Protein AF-A0A8J4XI29-F1 (afdb_monomer_lite)

Radius of gyration: 20.65 Å; chains: 1; bounding box: 43×39×50 Å

Sequence (191 aa):
MYVKTAQTTDNKTGNMFNPVLGSTITGKCRAMLYETIVNNEMEKDIIFMYADSIATTKKLELDSKKLGAFSQDFKGSIFALQSGFYSKSGYFERSRGIGQLGDETILHKDTKIDSKGRLVYEFEKKRVGTLKLNIKQNTIENIGAFSTVKKNLKLNGDRGRQWWGKLTDIRLKERNTSTPFCFPLDDPRKI

pLDDT: mean 80.15, std 11.25, range [46.03, 93.81]

Secondary structure (DSSP, 8-state):
-GGGGG-EETTEE-TT--HHHHHHHHHHHHHHHHHHHHHTT-TTTEEEEETTEEEESS-------STT-------S-EEEETTTEEEETTEEEEETTT---SSPPEEEEEEEE-TTS-EEEEEEEEEE--HHHHHHHT-GGGTT-EEEEEEEEETT---SEEESS--S-GGG-PPPPEEETTS----TT--

Structure (mmCIF, N/CA/C/O backbone):
data_AF-A0A8J4XI29-F1
#
_entry.id   AF-A0A8J4XI29-F1
#
loop_
_atom_site.group_PDB
_atom_site.id
_atom_site.type_symbol
_atom_site.label_atom_id
_atom_site.label_alt_id
_atom_site.label_comp_id
_atom_site.label_asym_id
_atom_site.label_entity_id
_atom_site.label_seq_id
_atom_site.pdbx_PDB_ins_code
_atom_site.Cartn_x
_atom_site.Cartn_y
_atom_site.Cartn_z
_atom_site.occupancy
_atom_site.B_iso_or_equiv
_atom_site.auth_seq_id
_atom_site.auth_comp_id
_atom_site.auth_asym_id
_atom_site.auth_atom_id
_atom_site.pdbx_PDB_model_num
ATOM 1 N N . MET A 1 1 ? 13.510 5.808 12.571 1.00 76.81 1 MET A N 1
ATOM 2 C CA . MET A 1 1 ? 14.092 5.127 13.749 1.00 76.81 1 MET A CA 1
ATOM 3 C C . MET A 1 1 ? 13.625 3.675 13.858 1.00 76.81 1 MET A C 1
ATOM 5 O O . MET A 1 1 ? 14.478 2.806 13.771 1.00 76.81 1 MET A O 1
ATOM 9 N N . TYR A 1 2 ? 12.315 3.383 13.929 1.00 84.69 2 TYR A N 1
ATOM 10 C CA . TYR A 1 2 ? 11.817 2.005 14.129 1.00 84.69 2 TYR A CA 1
ATOM 11 C C . TYR A 1 2 ? 12.306 0.975 13.089 1.00 84.69 2 TYR A C 1
ATOM 13 O O . TYR A 1 2 ? 12.645 -0.134 13.460 1.00 84.69 2 TYR A O 1
ATOM 21 N N . VAL A 1 3 ? 12.430 1.330 11.802 1.00 83.62 3 VAL A N 1
ATOM 22 C CA . VAL A 1 3 ? 12.903 0.394 10.753 1.00 83.62 3 VAL A CA 1
ATOM 23 C C . VAL A 1 3 ? 14.272 -0.213 11.086 1.00 83.62 3 VAL A C 1
ATOM 25 O O . VAL A 1 3 ? 14.550 -1.353 10.726 1.00 83.62 3 VAL A O 1
ATOM 28 N N . LYS A 1 4 ? 15.122 0.520 11.817 1.00 87.62 4 LYS A N 1
ATOM 29 C CA . LYS A 1 4 ? 16.443 0.036 12.227 1.00 87.62 4 LYS A CA 1
ATOM 30 C C . LYS A 1 4 ? 16.375 -1.148 13.193 1.00 87.62 4 LYS A C 1
ATOM 32 O O . LYS A 1 4 ? 17.322 -1.926 13.216 1.00 87.62 4 LYS A O 1
ATOM 37 N N . THR A 1 5 ? 15.268 -1.321 13.920 1.00 89.81 5 THR A N 1
ATOM 38 C CA . THR A 1 5 ? 15.087 -2.449 14.844 1.00 89.81 5 THR A CA 1
ATOM 39 C C . THR A 1 5 ? 14.767 -3.762 14.136 1.00 89.81 5 THR A C 1
ATOM 41 O O . THR A 1 5 ? 14.944 -4.821 14.723 1.00 89.81 5 THR A O 1
ATOM 44 N N . ALA A 1 6 ? 14.376 -3.719 12.862 1.00 88.00 6 ALA A N 1
ATOM 45 C CA . ALA A 1 6 ? 14.120 -4.902 12.040 1.00 88.00 6 ALA A CA 1
ATOM 46 C C . ALA A 1 6 ? 15.009 -4.958 10.783 1.00 88.00 6 ALA A C 1
ATOM 48 O O . ALA A 1 6 ? 14.744 -5.739 9.873 1.00 88.00 6 ALA A O 1
ATOM 49 N N . GLN A 1 7 ? 16.046 -4.114 10.694 1.00 88.75 7 GLN A N 1
ATOM 50 C CA . GLN A 1 7 ? 16.876 -4.033 9.495 1.00 88.75 7 GLN A CA 1
ATOM 51 C C . GLN A 1 7 ? 17.770 -5.271 9.355 1.00 88.75 7 GLN A C 1
ATOM 53 O O . GLN A 1 7 ? 18.646 -5.518 10.187 1.00 88.75 7 GLN A O 1
ATOM 58 N N . THR A 1 8 ? 17.608 -5.961 8.228 1.00 86.25 8 THR A N 1
ATOM 59 C CA . THR A 1 8 ? 18.522 -6.990 7.729 1.00 86.25 8 THR A CA 1
ATOM 60 C C . THR A 1 8 ? 19.047 -6.585 6.352 1.00 86.25 8 THR A C 1
ATOM 62 O O . THR A 1 8 ? 18.257 -6.205 5.486 1.00 86.25 8 THR A O 1
ATOM 65 N N . THR A 1 9 ? 20.354 -6.684 6.126 1.00 82.69 9 THR A N 1
ATOM 66 C CA . THR A 1 9 ? 20.990 -6.481 4.812 1.00 82.69 9 THR A CA 1
ATOM 67 C C . THR A 1 9 ? 21.928 -7.658 4.565 1.00 82.69 9 THR A C 1
ATOM 69 O O . THR A 1 9 ? 22.746 -7.951 5.428 1.00 82.69 9 THR A O 1
ATOM 72 N N . ASP A 1 10 ? 21.794 -8.355 3.433 1.00 82.19 10 ASP A N 1
ATOM 73 C CA . ASP A 1 10 ? 22.638 -9.507 3.060 1.00 82.19 10 ASP A CA 1
ATOM 74 C C . ASP A 1 10 ? 22.790 -10.556 4.178 1.00 82.19 10 ASP A C 1
ATOM 76 O O . ASP A 1 10 ? 23.893 -10.974 4.526 1.00 82.19 10 ASP A O 1
ATOM 80 N N . ASN A 1 11 ? 21.665 -10.946 4.792 1.00 80.56 11 ASN A N 1
ATOM 81 C CA . ASN A 1 11 ? 21.596 -11.863 5.942 1.00 80.56 11 ASN A CA 1
ATOM 82 C C . ASN A 1 11 ? 22.351 -11.401 7.205 1.00 80.56 11 ASN A C 1
ATOM 84 O O . ASN A 1 11 ? 22.525 -12.183 8.136 1.00 80.56 11 ASN A O 1
ATOM 88 N N . LYS A 1 12 ? 22.760 -10.130 7.282 1.00 85.00 12 LYS A N 1
ATOM 89 C CA . LYS A 1 12 ? 23.347 -9.518 8.479 1.00 85.00 12 LYS A CA 1
ATOM 90 C C . LYS A 1 12 ? 22.346 -8.593 9.157 1.00 85.00 12 LYS A C 1
ATOM 92 O O . LYS A 1 12 ? 21.620 -7.841 8.504 1.00 85.00 12 LYS A O 1
ATOM 97 N N . THR A 1 13 ? 22.324 -8.637 10.481 1.00 89.88 13 THR A N 1
ATOM 98 C CA . THR A 1 13 ? 21.494 -7.772 11.322 1.00 89.88 13 THR A CA 1
ATOM 99 C C . THR A 1 13 ? 22.181 -6.430 11.554 1.00 89.88 13 THR A C 1
ATOM 101 O O . THR A 1 13 ? 23.392 -6.376 11.761 1.00 89.88 13 THR A O 1
ATOM 104 N N . GLY A 1 14 ? 21.421 -5.334 11.531 1.00 85.44 14 GLY A N 1
ATOM 105 C CA . GLY A 1 14 ? 21.958 -4.013 11.866 1.00 85.44 14 GLY A CA 1
ATOM 106 C C . GLY A 1 14 ? 22.327 -3.868 13.351 1.00 85.44 14 GLY A C 1
ATOM 107 O O . GLY A 1 14 ? 21.832 -4.600 14.200 1.00 85.44 14 GLY A O 1
ATOM 108 N N . ASN A 1 15 ? 23.127 -2.853 13.685 1.00 88.12 15 ASN A N 1
ATOM 109 C CA . ASN A 1 15 ? 23.603 -2.606 15.060 1.00 88.12 15 ASN A CA 1
ATOM 110 C C . ASN A 1 15 ? 22.491 -2.340 16.093 1.00 88.12 15 ASN A C 1
ATOM 112 O O . ASN A 1 15 ? 22.725 -2.451 17.288 1.00 88.12 15 ASN A O 1
ATOM 116 N N . MET A 1 16 ? 21.291 -1.963 15.646 1.00 89.44 16 MET A N 1
ATOM 117 C CA . MET A 1 16 ? 20.122 -1.736 16.507 1.00 89.44 16 MET A CA 1
ATOM 118 C C . MET A 1 16 ? 19.057 -2.827 16.344 1.00 89.44 16 MET A C 1
ATOM 120 O O . MET A 1 16 ? 17.892 -2.593 16.663 1.00 89.44 16 MET A O 1
ATOM 124 N N . PHE A 1 17 ? 19.419 -3.992 15.798 1.00 92.38 17 PHE A N 1
ATOM 125 C CA . PHE A 1 17 ? 18.474 -5.066 15.525 1.00 92.38 17 PHE A CA 1
ATOM 126 C C . PHE A 1 17 ? 17.850 -5.592 16.822 1.00 92.38 17 PHE A C 1
ATOM 128 O O . PHE A 1 17 ? 18.511 -6.177 17.674 1.00 92.38 17 PHE A O 1
ATOM 135 N N . ASN A 1 18 ? 16.548 -5.369 16.954 1.00 92.81 18 ASN A N 1
ATOM 136 C CA . ASN A 1 18 ? 15.707 -5.862 18.027 1.00 92.81 18 ASN A CA 1
ATOM 137 C C . ASN A 1 18 ? 14.321 -6.176 17.428 1.00 92.81 18 ASN A C 1
ATOM 139 O O . ASN A 1 18 ? 13.436 -5.307 17.390 1.00 92.81 18 ASN A O 1
ATOM 143 N N . PRO A 1 19 ? 14.128 -7.405 16.919 1.00 89.88 19 PRO A N 1
ATOM 144 C CA . PRO A 1 19 ? 12.919 -7.775 16.195 1.00 89.88 19 PRO A CA 1
ATOM 145 C C . PRO A 1 19 ? 11.695 -7.820 17.111 1.00 89.88 19 PRO A C 1
ATOM 147 O O . PRO A 1 19 ? 10.580 -7.622 16.630 1.00 89.88 19 PRO A O 1
ATOM 150 N N . VAL A 1 20 ? 11.886 -8.013 18.423 1.00 93.31 20 VAL A N 1
ATOM 151 C CA . VAL A 1 20 ? 10.811 -7.936 19.420 1.00 93.31 20 VAL A CA 1
ATOM 152 C C . VAL A 1 20 ? 10.259 -6.515 19.464 1.00 93.31 20 VAL A C 1
ATOM 154 O O . VAL A 1 20 ? 9.063 -6.328 19.269 1.00 93.31 20 VAL A O 1
ATOM 157 N N . LEU A 1 21 ? 11.116 -5.497 19.604 1.00 92.81 21 LEU A N 1
ATOM 158 C CA . LEU A 1 21 ? 10.676 -4.097 19.577 1.00 92.81 21 LEU A CA 1
ATOM 159 C C . LEU A 1 21 ? 9.991 -3.733 18.254 1.00 92.81 21 LEU A C 1
ATOM 161 O O . LEU A 1 21 ? 8.920 -3.128 18.265 1.00 92.81 21 LEU A O 1
ATOM 165 N N . GLY A 1 22 ? 10.573 -4.115 17.111 1.00 91.12 22 GLY A N 1
ATOM 166 C CA . GLY A 1 22 ? 9.964 -3.862 15.799 1.00 91.12 22 GLY A CA 1
ATOM 167 C C . GLY A 1 22 ? 8.585 -4.519 15.645 1.00 91.12 22 GLY A C 1
ATOM 168 O O . GLY A 1 22 ? 7.630 -3.889 15.181 1.00 91.12 22 GLY A O 1
ATOM 169 N N . SER A 1 23 ? 8.454 -5.767 16.093 1.00 91.12 23 SER A N 1
ATOM 170 C CA . SER A 1 23 ? 7.190 -6.509 16.055 1.00 91.12 23 SER A CA 1
ATOM 171 C C . SER A 1 23 ? 6.148 -5.902 16.990 1.00 91.12 23 SER A C 1
ATOM 173 O O . SER A 1 23 ? 5.009 -5.715 16.572 1.00 91.12 23 SER A O 1
ATOM 175 N N . THR A 1 24 ? 6.534 -5.502 18.204 1.00 93.81 24 THR A N 1
ATOM 176 C CA . THR A 1 24 ? 5.642 -4.844 19.170 1.00 93.81 24 THR A CA 1
ATOM 177 C C . THR A 1 24 ? 5.124 -3.508 18.645 1.00 93.81 24 THR A C 1
ATOM 179 O O . THR A 1 24 ? 3.922 -3.259 18.706 1.00 93.81 24 THR A O 1
ATOM 182 N N . ILE A 1 25 ? 5.991 -2.668 18.067 1.00 92.62 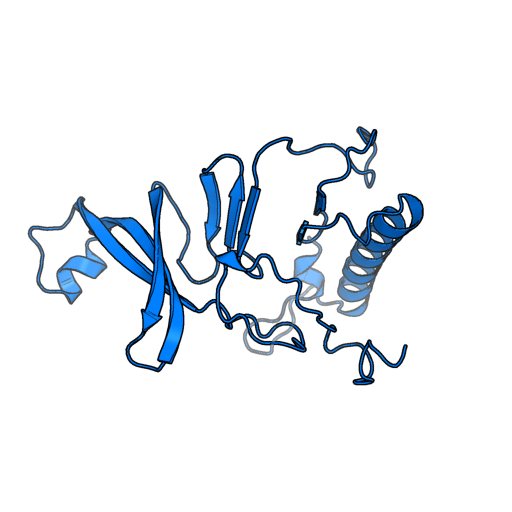25 ILE A N 1
ATOM 183 C CA . ILE A 1 25 ? 5.585 -1.379 17.480 1.00 92.62 25 ILE A CA 1
ATOM 184 C C . ILE A 1 25 ? 4.568 -1.607 16.355 1.00 92.62 25 ILE A C 1
ATOM 186 O O . ILE A 1 25 ? 3.476 -1.042 16.376 1.00 92.62 25 ILE A O 1
ATOM 190 N N . THR A 1 26 ? 4.891 -2.472 15.389 1.00 90.94 26 THR A N 1
ATOM 191 C CA . THR A 1 26 ? 3.994 -2.725 14.247 1.00 90.94 26 THR A CA 1
ATOM 192 C C . THR A 1 26 ? 2.710 -3.448 14.649 1.00 90.94 26 THR A C 1
ATOM 194 O O . THR A 1 26 ? 1.673 -3.238 14.021 1.00 90.94 26 THR A O 1
ATOM 197 N N . GLY A 1 27 ? 2.763 -4.318 15.659 1.00 90.88 27 GLY A N 1
ATOM 198 C CA . GLY A 1 27 ? 1.601 -4.989 16.234 1.00 90.88 27 GLY A CA 1
ATOM 199 C C . GLY A 1 27 ? 0.662 -3.991 16.902 1.00 90.88 27 GLY A C 1
ATOM 200 O O . GLY A 1 27 ? -0.528 -3.990 16.603 1.00 90.88 27 GLY A O 1
ATOM 201 N N . LYS A 1 28 ? 1.206 -3.073 17.710 1.00 93.00 28 LYS A N 1
ATOM 202 C CA . LYS A 1 28 ? 0.429 -2.022 18.374 1.00 93.00 28 LYS A CA 1
ATOM 203 C C . LYS A 1 28 ? -0.224 -1.063 17.378 1.00 93.00 28 LYS A C 1
ATOM 205 O O . LYS A 1 28 ? -1.411 -0.794 17.511 1.00 93.00 28 LYS A O 1
ATOM 210 N N . CYS A 1 29 ? 0.493 -0.623 16.338 1.00 91.62 29 CYS A N 1
ATOM 211 C CA . CYS A 1 29 ? -0.103 0.197 15.274 1.00 91.62 29 CYS A CA 1
ATOM 212 C C . CYS A 1 29 ? -1.281 -0.511 14.587 1.00 91.62 29 CYS A C 1
ATOM 214 O O . CYS A 1 29 ? -2.325 0.097 14.376 1.00 91.62 29 CYS A O 1
ATOM 216 N N . ARG A 1 30 ? -1.139 -1.807 14.272 1.00 90.38 30 ARG A N 1
ATOM 217 C CA . ARG A 1 30 ? -2.228 -2.603 13.681 1.00 90.38 30 ARG A CA 1
ATOM 218 C C . ARG A 1 30 ? -3.418 -2.731 14.630 1.00 90.38 30 ARG A C 1
ATOM 220 O O . ARG A 1 30 ? -4.546 -2.574 14.184 1.00 90.38 30 ARG A O 1
ATOM 227 N N . ALA A 1 31 ? -3.170 -2.989 15.913 1.00 91.44 31 ALA A N 1
ATOM 228 C CA . ALA A 1 31 ? -4.222 -3.093 16.919 1.00 91.44 31 ALA A CA 1
ATOM 229 C C . ALA A 1 31 ? -5.018 -1.786 17.044 1.00 91.44 31 ALA A C 1
ATOM 231 O O . ALA A 1 31 ? -6.236 -1.827 16.950 1.00 91.44 31 ALA A O 1
ATOM 232 N N . MET A 1 32 ? -4.343 -0.635 17.140 1.00 92.38 32 MET A N 1
ATOM 233 C CA . MET A 1 32 ? -4.999 0.681 17.210 1.00 92.38 32 MET A CA 1
ATOM 234 C C . MET A 1 32 ? -5.850 0.983 15.967 1.00 92.38 32 MET A C 1
ATOM 236 O O . MET A 1 32 ? -6.932 1.562 16.064 1.00 92.38 32 MET A O 1
ATOM 240 N N . LEU A 1 33 ? -5.372 0.572 14.788 1.00 91.94 33 LEU A N 1
ATOM 241 C CA . LEU A 1 33 ? -6.108 0.719 13.534 1.00 91.94 33 LEU A CA 1
ATOM 242 C C . LEU A 1 33 ? -7.392 -0.129 13.537 1.00 91.94 33 LEU A C 1
ATOM 244 O O . LEU A 1 33 ? -8.461 0.386 13.224 1.00 91.94 33 LEU A O 1
ATOM 248 N N . TYR A 1 34 ? -7.306 -1.404 13.935 1.00 90.44 34 TYR A N 1
ATOM 249 C CA . TYR A 1 34 ? -8.476 -2.283 14.047 1.00 90.44 34 TYR A CA 1
ATOM 250 C C . TYR A 1 34 ? -9.448 -1.842 15.143 1.00 90.44 34 TYR A C 1
ATOM 252 O O . TYR A 1 34 ? -10.652 -1.851 14.918 1.00 90.44 34 TYR A O 1
ATOM 260 N N . GLU A 1 35 ? -8.944 -1.411 16.295 1.00 91.69 35 GLU A N 1
ATOM 261 C CA . GLU A 1 35 ? -9.757 -0.870 17.385 1.00 91.69 35 GLU A CA 1
ATOM 262 C C . GLU A 1 35 ? -10.561 0.348 16.918 1.00 91.69 35 GLU A C 1
ATOM 264 O O . GLU A 1 35 ? -11.758 0.432 17.168 1.00 91.69 35 GLU A O 1
ATOM 269 N N . THR A 1 36 ? -9.942 1.248 16.149 1.00 91.50 36 THR A N 1
ATOM 270 C CA . THR A 1 36 ? -10.644 2.401 15.566 1.00 91.50 36 THR A CA 1
ATOM 271 C C . THR A 1 36 ? -11.752 1.964 14.612 1.00 91.50 36 THR A C 1
ATOM 273 O O . THR A 1 36 ? -12.839 2.532 14.644 1.00 91.50 36 THR A O 1
ATOM 276 N N . ILE A 1 37 ? -11.499 0.946 13.789 1.00 91.25 37 ILE A N 1
ATOM 277 C CA . ILE A 1 37 ? -12.485 0.403 12.846 1.00 91.25 37 ILE A CA 1
ATOM 278 C C . ILE A 1 37 ? -13.697 -0.166 13.582 1.00 91.25 37 ILE A C 1
ATOM 280 O O . ILE A 1 37 ? -14.822 0.177 13.227 1.00 91.25 37 ILE A O 1
ATOM 284 N N . VAL A 1 38 ? -13.458 -1.004 14.593 1.00 91.19 38 VAL A N 1
ATOM 285 C CA . VAL A 1 38 ? -14.513 -1.685 15.356 1.00 91.19 38 VAL A CA 1
ATOM 286 C C . VAL A 1 38 ? -15.298 -0.685 16.200 1.00 91.19 38 VAL A C 1
ATOM 288 O O . VAL A 1 38 ? -16.521 -0.642 16.128 1.00 91.19 38 VAL A O 1
ATOM 291 N N . ASN A 1 39 ? -14.609 0.197 16.932 1.00 92.56 39 ASN A N 1
ATOM 292 C CA . ASN A 1 39 ? -15.251 1.191 17.799 1.00 92.56 39 ASN A CA 1
ATOM 293 C C . ASN A 1 39 ? -16.087 2.221 17.025 1.00 92.56 39 ASN A C 1
ATOM 295 O O . ASN A 1 39 ? -16.926 2.893 17.618 1.00 92.56 39 ASN A O 1
ATOM 299 N N . ASN A 1 40 ? -15.847 2.372 15.719 1.00 91.19 40 ASN A N 1
ATOM 300 C CA . ASN A 1 40 ? -16.605 3.268 14.848 1.00 91.19 40 ASN A CA 1
ATOM 301 C C . ASN A 1 40 ? -17.468 2.513 13.825 1.00 91.19 40 ASN A C 1
ATOM 303 O O . ASN A 1 40 ? -17.989 3.159 12.914 1.00 91.19 40 ASN A O 1
ATOM 307 N N . GLU A 1 41 ? -17.619 1.188 13.941 1.00 91.50 41 GLU A N 1
ATOM 308 C CA . GLU A 1 41 ? -18.447 0.343 13.062 1.00 91.50 41 GLU A CA 1
ATOM 309 C C . GLU A 1 41 ? -18.189 0.615 11.566 1.00 91.50 41 GLU A C 1
ATOM 311 O O . GLU A 1 41 ? -19.082 1.036 10.820 1.00 91.50 41 GLU A O 1
ATOM 316 N N . MET A 1 42 ? -16.926 0.509 11.144 1.00 89.88 42 MET A N 1
ATOM 317 C CA . MET A 1 42 ? -16.471 0.879 9.796 1.00 89.88 42 MET A CA 1
ATOM 318 C C . MET A 1 42 ? -16.233 -0.317 8.866 1.00 89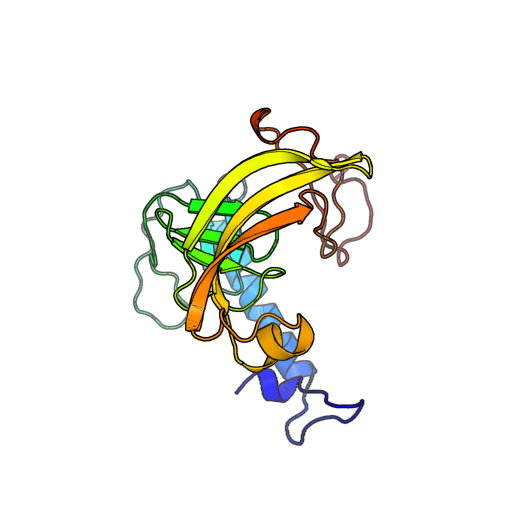.88 42 MET A C 1
ATOM 320 O O . MET A 1 42 ? -15.885 -0.131 7.702 1.00 89.88 42 MET A O 1
ATOM 324 N N . GLU A 1 43 ? -16.382 -1.554 9.333 1.00 87.19 43 GLU A N 1
ATOM 325 C CA . GLU A 1 43 ? -15.946 -2.784 8.654 1.00 87.19 43 GLU A CA 1
ATOM 326 C C . GLU A 1 43 ? -16.519 -2.934 7.237 1.00 87.19 43 GLU A C 1
ATOM 328 O O . GLU A 1 43 ? -15.884 -3.497 6.334 1.00 87.19 43 GLU A O 1
ATOM 333 N N . LYS A 1 44 ? -17.737 -2.428 7.032 1.00 86.12 44 LYS A N 1
ATOM 334 C CA . LYS A 1 44 ? -18.436 -2.486 5.745 1.00 86.12 44 LYS A CA 1
ATOM 335 C C . LYS A 1 44 ? -18.085 -1.320 4.820 1.00 86.12 44 LYS A C 1
ATOM 337 O O . LYS A 1 44 ? -18.174 -1.511 3.609 1.00 86.12 44 LYS A O 1
ATOM 342 N N . ASP A 1 45 ? -17.636 -0.199 5.379 1.00 90.25 45 ASP A N 1
ATOM 343 C CA . ASP A 1 45 ? -17.383 1.076 4.695 1.00 90.25 45 ASP A CA 1
ATOM 344 C C . ASP A 1 45 ? -15.911 1.292 4.310 1.00 90.25 45 ASP A C 1
ATOM 346 O O . ASP A 1 45 ? -15.577 2.228 3.580 1.00 90.25 45 ASP A O 1
ATOM 350 N N . ILE A 1 46 ? -15.006 0.437 4.792 1.00 88.94 46 ILE A N 1
ATOM 351 C CA . ILE A 1 46 ? -13.583 0.515 4.450 1.00 88.94 46 ILE A CA 1
ATOM 352 C C . ILE A 1 46 ? -13.367 0.194 2.971 1.00 88.94 46 ILE A C 1
ATOM 354 O O . ILE A 1 46 ? -13.718 -0.880 2.483 1.00 88.94 46 ILE A O 1
ATOM 358 N N . ILE A 1 47 ? -12.676 1.107 2.292 1.00 86.12 47 ILE A N 1
ATOM 359 C CA . ILE A 1 47 ? -12.206 0.942 0.917 1.00 86.12 47 ILE A CA 1
ATOM 360 C C . ILE A 1 47 ? -10.819 0.287 0.927 1.00 86.12 47 ILE A C 1
ATOM 362 O O . ILE A 1 47 ? -10.598 -0.734 0.279 1.00 86.12 47 ILE A O 1
ATOM 366 N N . PHE A 1 48 ? -9.870 0.862 1.671 1.00 85.25 48 PHE A N 1
ATOM 367 C CA . PHE A 1 48 ? -8.540 0.287 1.881 1.00 85.25 48 PHE A CA 1
ATOM 368 C C . PHE A 1 48 ? -7.878 0.855 3.140 1.00 85.25 48 PHE A C 1
ATOM 370 O O . PHE A 1 48 ? -8.292 1.874 3.690 1.00 85.25 48 PHE A O 1
ATOM 377 N N . MET A 1 49 ? -6.810 0.187 3.573 1.00 86.88 49 MET A N 1
ATOM 378 C CA . MET A 1 49 ? -5.968 0.604 4.693 1.00 86.88 49 MET A CA 1
ATOM 379 C C . MET A 1 49 ? -4.517 0.705 4.229 1.00 86.88 49 MET A C 1
ATOM 381 O O . MET A 1 49 ? -4.061 -0.108 3.416 1.00 86.88 49 MET A O 1
ATOM 385 N N . TYR A 1 50 ? -3.775 1.674 4.758 1.00 83.62 50 TYR A N 1
ATOM 386 C CA . TYR A 1 50 ? -2.365 1.863 4.435 1.00 83.62 50 TYR A CA 1
ATOM 387 C C . TYR A 1 50 ? -1.564 2.289 5.666 1.00 83.62 50 TYR A C 1
ATOM 389 O O . TYR A 1 50 ? -1.583 3.455 6.029 1.00 83.62 50 TYR A O 1
ATOM 397 N N . ALA A 1 51 ? -0.834 1.337 6.261 1.00 84.88 51 ALA A N 1
ATOM 398 C CA . ALA A 1 51 ? -0.016 1.498 7.470 1.00 84.88 51 ALA A CA 1
ATOM 399 C C . ALA A 1 51 ? -0.787 2.036 8.691 1.00 84.88 51 ALA A C 1
ATOM 401 O O . ALA A 1 51 ? -1.164 1.251 9.556 1.00 84.88 51 ALA A O 1
ATOM 402 N N . ASP A 1 52 ? -1.006 3.343 8.738 1.00 88.50 52 ASP A N 1
ATOM 403 C CA . ASP A 1 52 ? -1.661 4.134 9.781 1.00 88.50 52 ASP A CA 1
ATOM 404 C C . ASP A 1 52 ? -2.918 4.871 9.278 1.00 88.50 52 ASP A C 1
ATOM 406 O O . ASP A 1 52 ? -3.580 5.561 10.043 1.00 88.50 52 ASP A O 1
ATOM 410 N N . SER A 1 53 ? -3.268 4.711 8.002 1.00 89.50 53 SER A N 1
ATOM 411 C CA . SER A 1 53 ? -4.374 5.410 7.349 1.00 89.50 53 SER A CA 1
ATOM 412 C C . SER A 1 53 ? -5.527 4.466 7.002 1.00 89.50 53 SER A C 1
ATOM 414 O O . SER A 1 53 ? -5.306 3.332 6.560 1.00 89.50 53 SER A O 1
ATOM 416 N N . ILE A 1 54 ? -6.761 4.960 7.130 1.00 91.06 54 ILE A N 1
ATOM 417 C CA . ILE A 1 54 ? -7.990 4.258 6.742 1.00 91.06 54 ILE A CA 1
ATOM 418 C C . ILE A 1 54 ? -8.746 5.128 5.735 1.00 91.06 54 ILE A C 1
ATOM 420 O O . ILE A 1 54 ? -9.065 6.277 6.025 1.00 91.06 54 ILE A O 1
ATOM 424 N N . ALA A 1 55 ? -9.059 4.577 4.563 1.00 90.56 55 ALA A N 1
ATOM 425 C CA . ALA A 1 55 ? -9.966 5.203 3.607 1.00 90.56 55 ALA A CA 1
ATOM 426 C C . ALA A 1 55 ? -11.346 4.554 3.721 1.00 90.56 55 ALA A C 1
ATOM 428 O O . ALA A 1 55 ? -11.472 3.335 3.583 1.00 90.56 55 ALA A O 1
ATOM 429 N N . THR A 1 56 ? -12.373 5.365 3.961 1.00 91.56 56 THR A N 1
ATOM 430 C CA . THR A 1 56 ? -13.740 4.906 4.230 1.00 91.56 56 THR A CA 1
ATOM 431 C C . THR A 1 56 ? -14.769 5.747 3.479 1.00 91.56 56 THR A C 1
ATOM 433 O O . THR A 1 56 ? -14.539 6.927 3.211 1.00 91.56 56 THR A O 1
ATOM 436 N N . THR A 1 57 ? -15.906 5.142 3.139 1.00 91.31 57 THR A N 1
ATOM 437 C CA . THR A 1 57 ? -17.094 5.855 2.646 1.00 91.31 57 THR A CA 1
ATOM 438 C C . THR A 1 57 ? -17.901 6.503 3.770 1.00 91.31 57 THR A C 1
ATOM 440 O O . THR A 1 57 ? -18.663 7.436 3.514 1.00 91.31 57 THR A O 1
ATOM 443 N N . LYS A 1 58 ? -17.733 6.041 5.016 1.00 90.75 58 LYS A N 1
ATOM 444 C CA . LYS A 1 58 ? -18.407 6.587 6.198 1.00 90.75 58 LYS A CA 1
ATOM 445 C C . LYS A 1 58 ? -17.759 7.907 6.604 1.00 90.75 58 LYS A C 1
ATOM 447 O O . LYS A 1 58 ? -16.552 7.970 6.829 1.00 90.75 58 LYS A O 1
ATOM 452 N N . LYS A 1 59 ? -18.561 8.965 6.734 1.00 87.19 59 LYS A N 1
ATOM 453 C CA . LYS A 1 59 ? -18.086 10.227 7.311 1.00 87.19 59 LYS A CA 1
ATOM 454 C C . LYS A 1 59 ? -17.852 10.023 8.809 1.00 87.19 59 LYS A C 1
ATOM 456 O O . LYS A 1 59 ? -18.755 9.575 9.509 1.00 87.19 59 LYS A O 1
ATOM 461 N N . LEU A 1 60 ? -16.657 10.365 9.279 1.00 85.44 60 LEU A N 1
ATOM 462 C CA . LEU A 1 60 ? -16.282 10.306 10.689 1.00 85.44 60 LEU A CA 1
ATOM 463 C C . LEU A 1 60 ? -15.993 11.717 11.187 1.00 85.44 60 LEU A C 1
ATOM 465 O O . LEU A 1 60 ? -15.346 12.496 10.493 1.00 85.44 60 LEU A O 1
ATOM 469 N N . GLU A 1 61 ? -16.424 12.022 12.404 1.00 82.50 61 GLU A N 1
ATOM 470 C CA . GLU A 1 61 ? -16.109 13.282 13.088 1.00 82.50 61 GLU A CA 1
ATOM 471 C C . GLU A 1 61 ? -14.825 13.109 13.928 1.00 82.50 61 GLU A C 1
ATOM 473 O O . GLU A 1 61 ? -14.792 13.372 15.128 1.00 82.50 61 GLU A O 1
ATOM 478 N N . LEU A 1 62 ? -13.766 12.582 13.299 1.00 80.94 62 LEU A N 1
ATOM 479 C CA . LEU A 1 62 ? -12.453 12.364 13.913 1.00 80.94 62 LEU A CA 1
ATOM 480 C C . LEU A 1 62 ? -11.468 13.414 13.383 1.00 80.94 62 LEU A C 1
ATOM 482 O O . LEU A 1 62 ? -10.902 13.251 12.303 1.00 80.94 62 LEU A O 1
ATOM 486 N N . ASP A 1 63 ? -11.261 14.491 14.141 1.00 82.56 63 ASP A N 1
ATOM 487 C CA . ASP A 1 63 ? -10.259 15.516 13.825 1.00 82.56 63 ASP A CA 1
ATOM 488 C C . ASP A 1 63 ? -9.475 15.927 15.078 1.00 82.56 63 ASP A C 1
ATOM 490 O O . ASP A 1 63 ? -9.747 16.933 15.736 1.00 82.56 63 ASP A O 1
ATOM 494 N N . SER A 1 64 ? -8.520 15.081 15.467 1.00 87.69 64 SER A N 1
ATOM 495 C CA . SER A 1 64 ? -7.687 15.302 16.648 1.00 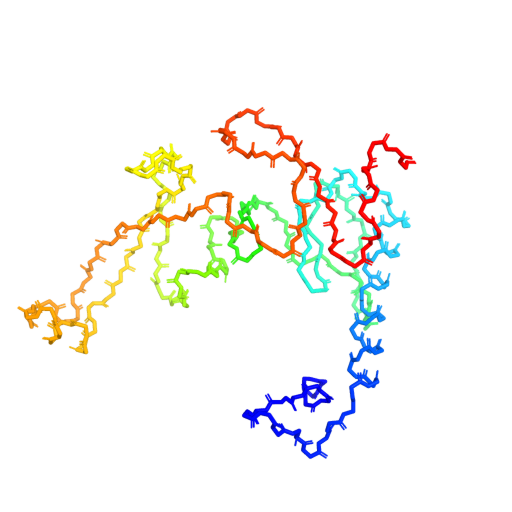87.69 64 SER A CA 1
ATOM 496 C C . SER A 1 64 ? -6.246 15.624 16.265 1.00 87.69 64 SER A C 1
ATOM 498 O O . SER A 1 64 ? -5.629 14.938 15.458 1.00 87.69 64 SER A O 1
ATOM 500 N N . LYS A 1 65 ? -5.661 16.625 16.931 1.00 88.38 65 LYS A N 1
ATOM 501 C CA . LYS A 1 65 ? -4.226 16.957 16.821 1.00 88.38 65 LYS A CA 1
ATOM 502 C C . LYS A 1 65 ? -3.349 16.205 17.828 1.00 88.38 65 LYS A C 1
ATOM 504 O O . LYS A 1 65 ? -2.143 16.438 17.891 1.00 88.38 65 LYS A O 1
ATOM 509 N N . LYS A 1 66 ? -3.940 15.352 18.671 1.00 92.44 66 LYS A N 1
ATOM 510 C CA . LYS A 1 66 ? -3.194 14.602 19.690 1.00 92.44 66 LYS A CA 1
ATOM 511 C C . LYS A 1 66 ? -2.365 13.502 19.032 1.00 92.44 66 LYS A C 1
ATOM 513 O O . LYS A 1 66 ? -2.839 12.815 18.131 1.00 92.44 66 LYS A O 1
ATOM 518 N N . LEU A 1 67 ? -1.144 13.299 19.526 1.00 90.12 67 LEU A N 1
ATOM 519 C CA . LEU A 1 67 ? -0.275 12.223 19.056 1.00 90.12 67 LEU A CA 1
ATOM 520 C C . LEU A 1 67 ? -0.976 10.863 19.192 1.00 90.12 67 LEU A C 1
ATOM 522 O O . LEU A 1 67 ? -1.461 10.518 20.268 1.00 90.12 67 LEU A O 1
ATOM 526 N N . GLY A 1 68 ? -1.000 10.097 18.101 1.00 87.00 68 GLY A N 1
ATOM 527 C CA . GLY A 1 68 ? -1.623 8.773 18.046 1.00 87.00 68 GLY A CA 1
ATOM 528 C C . GLY A 1 68 ? -3.138 8.778 17.825 1.00 87.00 68 GLY A C 1
ATOM 529 O O . GLY A 1 68 ? -3.716 7.700 17.726 1.00 87.00 68 GLY A O 1
ATOM 530 N N . ALA A 1 69 ? -3.777 9.948 17.733 1.00 90.19 69 ALA A N 1
ATOM 531 C CA . ALA A 1 69 ? -5.179 10.056 17.351 1.00 90.19 69 ALA A CA 1
ATOM 532 C C . ALA A 1 69 ? -5.336 10.184 15.828 1.00 90.19 69 ALA A C 1
ATOM 534 O O . ALA A 1 69 ? -4.429 10.649 15.138 1.00 90.19 69 ALA A O 1
ATOM 535 N N . PHE A 1 70 ? -6.503 9.789 15.320 1.00 91.31 70 PHE A N 1
ATOM 536 C CA . PHE A 1 70 ? -6.858 9.974 13.916 1.00 91.31 70 PHE A CA 1
ATOM 537 C C . PHE A 1 70 ? -7.302 11.415 13.645 1.00 91.31 70 PHE A C 1
ATOM 539 O O . PHE A 1 70 ? -8.000 12.038 14.453 1.00 91.31 70 PHE A O 1
ATOM 546 N N . SER A 1 71 ? -6.915 11.913 12.477 1.00 91.19 71 SER A N 1
ATOM 547 C CA . SER A 1 71 ? -7.391 13.163 11.895 1.00 91.19 71 SER A CA 1
ATOM 548 C C . SER A 1 71 ? -7.762 12.947 10.433 1.00 91.19 71 SER A C 1
ATOM 550 O O . SER A 1 71 ? -7.325 11.984 9.791 1.00 91.19 71 SER A O 1
ATOM 552 N N . GLN A 1 72 ? -8.588 13.840 9.896 1.00 90.94 72 GLN A N 1
ATOM 553 C CA . GLN A 1 72 ? -8.988 13.768 8.499 1.00 90.94 72 GLN A CA 1
ATOM 554 C C . GLN A 1 72 ? -7.869 14.304 7.593 1.00 90.94 72 GLN A C 1
ATOM 556 O O . GLN A 1 72 ? -7.702 15.511 7.451 1.00 90.94 72 GLN A O 1
ATOM 561 N N . ASP A 1 73 ? -7.140 13.403 6.931 1.00 88.06 73 ASP A N 1
ATOM 562 C CA . ASP A 1 73 ? -6.100 13.765 5.951 1.00 88.06 73 ASP A CA 1
ATOM 563 C C . ASP A 1 73 ? -6.694 14.269 4.622 1.00 88.06 73 ASP A C 1
ATOM 565 O O . ASP A 1 73 ? -6.246 15.260 4.050 1.00 88.06 73 ASP A O 1
ATOM 569 N N . PHE A 1 74 ? -7.733 13.599 4.114 1.00 87.75 74 PHE A N 1
ATOM 570 C CA . PHE A 1 74 ? -8.285 13.882 2.790 1.00 87.75 74 PHE A CA 1
ATOM 571 C C . PHE A 1 74 ? -9.782 13.577 2.699 1.00 87.75 74 PHE A C 1
ATOM 573 O O . PHE A 1 74 ? -10.261 12.575 3.228 1.00 87.75 74 PHE A O 1
ATOM 580 N N . LYS A 1 75 ? -10.507 14.412 1.945 1.00 89.06 75 LYS A N 1
ATOM 581 C CA . LYS A 1 75 ? -11.900 14.190 1.543 1.00 89.06 75 LYS A CA 1
ATOM 582 C C . LYS A 1 75 ? -12.034 14.400 0.039 1.00 89.06 75 LYS A C 1
ATOM 584 O O . LYS A 1 75 ? -11.712 15.471 -0.467 1.00 89.06 75 LYS A O 1
ATOM 589 N N . GLY A 1 76 ? -12.554 13.399 -0.665 1.00 88.19 76 GLY A N 1
ATOM 590 C CA . GLY A 1 76 ? -12.766 13.470 -2.106 1.00 88.19 76 GLY A CA 1
ATOM 591 C C . GLY A 1 76 ? -12.818 12.094 -2.757 1.00 88.19 76 GLY A C 1
ATOM 592 O O . GLY A 1 76 ? -13.022 11.079 -2.094 1.00 88.19 76 GLY A O 1
ATOM 593 N N . SER A 1 77 ? -12.620 12.074 -4.070 1.00 85.00 77 SER A N 1
ATOM 594 C CA . SER A 1 77 ? -12.668 10.856 -4.875 1.00 85.00 77 SER A CA 1
ATOM 595 C C . SER A 1 77 ? -11.381 10.054 -4.722 1.00 85.00 77 SER A C 1
ATOM 597 O O . SER A 1 77 ? -10.289 10.590 -4.924 1.00 85.00 77 SER A O 1
ATOM 599 N N . ILE A 1 78 ? -11.498 8.761 -4.417 1.00 84.69 78 ILE A N 1
ATOM 600 C CA . ILE A 1 78 ? -10.359 7.843 -4.378 1.00 84.69 78 ILE A CA 1
ATOM 601 C C . ILE A 1 78 ? -10.578 6.725 -5.389 1.00 84.69 78 ILE A C 1
ATOM 603 O O . ILE A 1 78 ? -11.650 6.131 -5.462 1.00 84.69 78 ILE A O 1
ATOM 607 N N . PHE A 1 79 ? -9.531 6.423 -6.145 1.00 81.00 79 PHE A N 1
ATOM 608 C CA . PHE A 1 79 ? -9.447 5.226 -6.966 1.00 81.00 79 PHE A CA 1
ATOM 609 C C . PHE A 1 79 ? -8.298 4.378 -6.440 1.00 81.00 79 PHE A C 1
ATOM 611 O O . PHE A 1 79 ? -7.185 4.880 -6.316 1.00 81.00 79 PHE A O 1
ATOM 618 N N . ALA A 1 80 ? -8.550 3.115 -6.114 1.00 80.94 80 ALA A N 1
ATOM 619 C CA . ALA A 1 80 ? -7.540 2.209 -5.585 1.00 80.94 80 ALA A CA 1
ATOM 620 C C . ALA A 1 80 ? -7.628 0.853 -6.287 1.00 80.94 80 ALA A C 1
ATOM 622 O O . ALA A 1 80 ? -8.704 0.273 -6.410 1.00 80.94 80 ALA A O 1
ATOM 623 N N . LEU A 1 81 ? -6.481 0.336 -6.722 1.00 79.00 81 LEU A N 1
ATOM 624 C CA . LEU A 1 81 ? -6.306 -1.020 -7.222 1.00 79.00 81 LEU A CA 1
ATOM 625 C C . LEU A 1 81 ? -5.233 -1.714 -6.389 1.00 79.00 81 LEU A C 1
ATOM 627 O O . LEU A 1 81 ? -4.094 -1.257 -6.320 1.00 79.00 81 LEU A O 1
ATOM 631 N N . GLN A 1 82 ? -5.569 -2.875 -5.829 1.00 76.88 82 GLN A N 1
ATOM 632 C CA . GLN A 1 82 ? -4.622 -3.717 -5.087 1.00 76.88 82 GLN A CA 1
ATOM 633 C C . GLN A 1 82 ? -3.875 -2.963 -3.966 1.00 76.88 82 GLN A C 1
ATOM 635 O O . GLN A 1 82 ? -4.207 -1.845 -3.570 1.00 76.88 82 GLN A O 1
ATOM 640 N N . SER A 1 83 ? -2.831 -3.591 -3.421 1.00 72.69 83 SER A N 1
ATOM 641 C CA . SER A 1 83 ? -1.940 -2.937 -2.471 1.00 72.69 83 SER A CA 1
ATOM 642 C C . SER A 1 83 ? -0.968 -1.993 -3.188 1.00 72.69 83 SER A C 1
ATOM 644 O O . SER A 1 83 ? 0.023 -2.417 -3.786 1.00 72.69 83 SER A O 1
ATOM 646 N N . GLY A 1 84 ? -1.213 -0.687 -3.065 1.00 71.44 84 GLY A N 1
ATOM 647 C CA . GLY A 1 84 ? -0.238 0.351 -3.407 1.00 71.44 84 GLY A CA 1
ATOM 648 C C . GLY A 1 84 ? -0.329 0.934 -4.816 1.00 71.44 84 GLY A C 1
ATOM 649 O O . GLY A 1 84 ? 0.651 1.543 -5.252 1.00 71.44 84 GLY A O 1
ATOM 650 N N . PHE A 1 85 ? -1.466 0.786 -5.499 1.00 78.12 85 PHE A N 1
ATOM 651 C CA . PHE A 1 85 ? -1.810 1.591 -6.671 1.00 78.12 85 PHE A CA 1
ATOM 652 C C . PHE A 1 85 ? -3.086 2.383 -6.385 1.00 78.12 85 PHE A C 1
ATOM 654 O O . PHE A 1 85 ? -4.170 1.811 -6.373 1.00 78.12 85 PHE A O 1
ATOM 661 N N . TYR A 1 86 ? -2.979 3.680 -6.103 1.00 80.75 86 TYR A N 1
ATOM 662 C CA . TYR A 1 86 ? -4.159 4.498 -5.817 1.00 80.75 86 TYR A CA 1
ATOM 663 C C . TYR A 1 86 ? -3.954 5.973 -6.177 1.00 80.75 86 TYR A C 1
ATOM 665 O O . TYR A 1 86 ? -2.825 6.471 -6.198 1.00 80.75 86 TYR A O 1
ATOM 673 N N . SER A 1 87 ? -5.062 6.662 -6.447 1.00 80.19 87 SER A N 1
ATOM 674 C CA . SER A 1 87 ? -5.119 8.094 -6.724 1.00 80.19 87 SER A CA 1
ATOM 675 C C . SER A 1 87 ? -6.134 8.804 -5.843 1.00 80.19 87 SER A C 1
ATOM 677 O O . SER A 1 87 ? -7.233 8.284 -5.639 1.00 80.19 87 SER A O 1
ATOM 679 N N . LYS A 1 88 ? -5.802 10.022 -5.417 1.00 82.62 88 LYS A N 1
ATOM 680 C CA . LYS A 1 88 ? -6.714 10.955 -4.751 1.00 82.62 88 LYS A CA 1
ATOM 681 C C . LYS A 1 88 ? -7.050 12.084 -5.725 1.00 82.62 88 LYS A C 1
ATOM 683 O O . LYS A 1 88 ? -6.148 12.685 -6.300 1.00 82.62 88 LYS A O 1
ATOM 688 N N . SER A 1 89 ? -8.335 12.330 -5.971 1.00 81.06 89 SER A N 1
ATOM 689 C CA . SER A 1 89 ? -8.824 13.337 -6.932 1.00 81.06 89 SER A CA 1
ATOM 690 C C . SER A 1 89 ? -8.153 13.262 -8.316 1.00 81.06 89 SER A C 1
ATOM 692 O O . SER A 1 89 ? -7.858 14.281 -8.930 1.00 81.06 89 SER A O 1
ATOM 694 N N . GLY A 1 90 ? -7.879 12.045 -8.802 1.00 72.38 90 GLY A N 1
ATOM 695 C CA . GLY A 1 90 ? -7.227 11.802 -10.097 1.00 72.38 90 GLY A CA 1
ATOM 696 C C . GLY A 1 90 ? -5.694 11.871 -10.087 1.00 72.38 90 GLY A C 1
ATOM 697 O O . GLY A 1 90 ? -5.073 11.465 -11.067 1.00 72.38 90 GLY A O 1
ATOM 698 N N . TYR A 1 91 ? -5.065 12.302 -8.988 1.00 71.75 91 TYR A N 1
ATOM 699 C CA . TYR A 1 91 ? -3.609 12.294 -8.837 1.00 71.75 91 TYR A CA 1
ATOM 700 C C . TYR A 1 91 ? -3.126 10.996 -8.185 1.00 71.75 91 TYR A C 1
ATOM 702 O O . TYR A 1 91 ? -3.504 10.677 -7.055 1.00 71.75 91 TYR A O 1
ATOM 710 N N . PHE A 1 92 ? -2.296 10.224 -8.891 1.00 71.00 92 PHE A N 1
ATOM 711 C CA . PHE A 1 92 ? -1.745 8.966 -8.382 1.00 71.00 92 PHE A CA 1
ATOM 712 C C . PHE A 1 92 ? -0.623 9.227 -7.370 1.00 71.00 92 PHE A C 1
ATOM 714 O O . PHE A 1 92 ? 0.495 9.560 -7.746 1.00 71.00 92 PHE A O 1
ATOM 721 N N . GLU A 1 93 ? -0.903 9.025 -6.081 1.00 66.38 93 GLU A N 1
ATOM 722 C CA . GLU A 1 93 ? 0.105 9.169 -5.018 1.00 66.38 93 GLU A CA 1
ATOM 723 C C . GLU A 1 93 ? 1.078 7.988 -4.973 1.00 66.38 93 GLU A C 1
ATOM 725 O O . GLU A 1 93 ? 2.252 8.138 -4.627 1.00 66.38 93 GLU A O 1
ATOM 730 N N . ARG A 1 94 ? 0.593 6.780 -5.286 1.00 65.19 94 ARG A N 1
ATOM 731 C CA . ARG A 1 94 ? 1.425 5.577 -5.308 1.00 65.19 94 ARG A CA 1
ATOM 732 C C . ARG A 1 94 ? 1.125 4.687 -6.491 1.00 65.19 94 ARG A C 1
ATOM 734 O O . ARG A 1 94 ? -0.018 4.457 -6.873 1.00 65.19 94 ARG A O 1
ATOM 741 N N . SER A 1 95 ? 2.211 4.117 -6.994 1.00 63.62 95 SER A N 1
ATOM 742 C CA . SER A 1 95 ? 2.260 3.303 -8.198 1.00 63.62 95 SER A CA 1
ATOM 743 C C . SER A 1 95 ? 3.194 2.106 -8.016 1.00 63.62 95 SER A C 1
ATOM 745 O O . SER A 1 95 ? 4.144 1.892 -8.781 1.00 63.62 95 SER A O 1
ATOM 747 N N . ARG A 1 96 ? 2.966 1.310 -6.959 1.00 57.44 96 ARG A N 1
ATOM 748 C CA . ARG A 1 96 ? 3.709 0.053 -6.769 1.00 57.44 96 ARG A CA 1
ATOM 749 C C . ARG A 1 96 ? 3.562 -0.815 -8.025 1.00 57.44 96 ARG A C 1
ATOM 751 O O . ARG A 1 96 ? 2.472 -0.975 -8.559 1.00 57.44 96 ARG A O 1
ATOM 758 N N . GLY A 1 97 ? 4.686 -1.333 -8.524 1.00 52.09 97 GLY A N 1
ATOM 759 C CA . GLY A 1 97 ? 4.753 -2.092 -9.782 1.00 52.09 97 GLY A CA 1
ATOM 760 C C . GLY A 1 97 ? 4.977 -1.252 -11.048 1.00 52.09 97 GLY A C 1
ATOM 761 O O . GLY A 1 97 ? 5.202 -1.818 -12.117 1.00 52.09 97 GLY A O 1
ATOM 762 N N . ILE A 1 98 ? 4.972 0.082 -10.956 1.00 52.00 98 ILE A N 1
ATOM 763 C CA . ILE A 1 98 ? 5.073 0.975 -12.128 1.00 52.00 98 ILE A CA 1
ATOM 764 C C . ILE A 1 98 ? 6.339 1.851 -12.093 1.00 52.00 98 ILE A C 1
ATOM 766 O O . ILE A 1 98 ? 6.795 2.285 -13.157 1.00 52.00 98 ILE A O 1
ATOM 770 N N . GLY A 1 99 ? 6.981 1.963 -10.924 1.00 48.66 99 GLY A N 1
ATOM 771 C CA . GLY A 1 99 ? 8.142 2.824 -10.655 1.00 48.66 99 GLY A CA 1
ATOM 772 C C . GLY A 1 99 ? 7.724 4.077 -9.880 1.00 48.66 99 GLY A C 1
ATOM 773 O O . GLY A 1 99 ? 6.526 4.307 -9.721 1.00 48.66 99 GLY A O 1
ATOM 774 N N . GLN A 1 100 ? 8.684 4.862 -9.373 1.00 46.03 100 GLN A N 1
ATOM 775 C CA . GLN A 1 100 ? 8.385 6.191 -8.824 1.00 46.03 100 GLN A CA 1
ATOM 776 C C . GLN A 1 100 ? 7.774 7.054 -9.935 1.00 46.03 100 GLN A C 1
ATOM 778 O O . GLN A 1 100 ? 8.405 7.284 -10.965 1.00 46.03 100 GLN A O 1
ATOM 783 N N . LEU A 1 101 ? 6.534 7.480 -9.717 1.00 50.94 101 LEU A N 1
ATOM 784 C CA . LEU A 1 101 ? 5.897 8.572 -10.437 1.00 50.94 101 LEU A CA 1
ATOM 785 C C . LEU A 1 101 ? 6.612 9.858 -10.014 1.00 50.94 101 LEU A C 1
ATOM 787 O O . LEU A 1 101 ? 6.381 10.348 -8.914 1.00 50.94 101 LEU A O 1
ATOM 791 N N . GLY A 1 102 ? 7.557 10.340 -10.816 1.00 53.72 102 GLY A N 1
ATOM 792 C CA . GLY A 1 102 ? 7.984 11.739 -10.730 1.00 53.72 102 GLY A CA 1
ATOM 793 C C . GLY A 1 102 ? 6.894 12.620 -11.345 1.00 53.72 102 GLY A C 1
ATOM 794 O O . GLY A 1 102 ? 5.715 12.445 -11.057 1.00 53.72 102 GLY A O 1
ATOM 795 N N . ASP A 1 103 ? 7.261 13.450 -12.316 1.00 48.41 103 ASP A N 1
ATOM 796 C CA . ASP A 1 103 ? 6.324 14.274 -13.102 1.00 48.41 103 ASP A CA 1
ATOM 797 C C . ASP A 1 103 ? 5.486 13.470 -14.128 1.00 48.41 103 ASP A C 1
ATOM 799 O O . ASP A 1 103 ? 4.999 14.002 -15.126 1.00 48.41 103 ASP A O 1
ATOM 803 N N . GLU A 1 104 ? 5.355 12.153 -13.947 1.00 56.06 104 GLU A N 1
ATOM 804 C CA . GLU A 1 104 ? 4.622 11.292 -14.876 1.00 56.06 104 GLU A CA 1
ATOM 805 C C . GLU A 1 104 ? 3.108 11.377 -14.599 1.00 56.06 104 GLU A C 1
ATOM 807 O O . GLU A 1 104 ? 2.648 11.113 -13.492 1.00 56.06 104 GLU A O 1
ATOM 812 N N . THR A 1 105 ? 2.297 11.680 -15.615 1.00 57.16 105 THR A N 1
ATOM 813 C CA . THR A 1 105 ? 0.828 11.591 -15.516 1.00 57.16 105 THR A CA 1
ATOM 814 C C . THR A 1 105 ? 0.361 10.203 -15.954 1.00 57.16 105 THR A C 1
ATOM 816 O O . THR A 1 105 ? 0.750 9.736 -17.029 1.00 57.16 105 THR A O 1
ATOM 819 N N . ILE A 1 106 ? -0.474 9.546 -15.140 1.00 62.47 106 ILE A N 1
ATOM 820 C CA . ILE A 1 106 ? -1.152 8.294 -15.506 1.00 62.47 106 ILE A CA 1
ATOM 821 C C . ILE A 1 106 ? -2.533 8.621 -16.058 1.00 62.47 106 ILE A C 1
ATOM 823 O O . ILE A 1 106 ? -3.353 9.228 -15.373 1.00 62.47 106 ILE A O 1
ATOM 827 N N . LEU A 1 107 ? -2.803 8.152 -17.272 1.00 60.00 107 LEU A N 1
ATOM 828 C CA . LEU A 1 107 ? -4.122 8.219 -17.891 1.00 60.00 107 LEU A CA 1
ATOM 829 C C . LEU A 1 107 ? -4.697 6.806 -17.990 1.00 60.00 107 LEU A C 1
ATOM 831 O O . LEU A 1 107 ? -4.068 5.906 -18.556 1.00 60.00 107 LEU A O 1
ATOM 835 N N . HIS A 1 108 ? -5.887 6.606 -17.422 1.00 64.75 108 HIS A N 1
ATOM 836 C CA . HIS A 1 108 ? -6.645 5.373 -17.614 1.00 64.75 108 HIS A CA 1
ATOM 837 C C . HIS A 1 108 ? -7.070 5.249 -19.077 1.00 64.75 108 HIS A C 1
ATOM 839 O O . HIS A 1 108 ? -7.557 6.223 -19.649 1.00 64.75 108 HIS A O 1
ATOM 845 N N . LYS A 1 109 ? -6.908 4.058 -19.666 1.00 64.38 109 LYS A N 1
ATOM 846 C CA . LYS A 1 109 ? -7.465 3.760 -20.987 1.00 64.38 109 LYS A CA 1
ATOM 847 C C . LYS A 1 109 ? -8.596 2.750 -20.942 1.00 64.38 109 LYS A C 1
ATOM 849 O O . LYS A 1 109 ? -9.679 3.081 -21.403 1.00 64.38 109 LYS A O 1
ATOM 854 N N . ASP A 1 110 ? -8.345 1.543 -20.432 1.00 68.06 110 ASP A N 1
ATOM 855 C CA . ASP A 1 110 ? -9.357 0.479 -20.433 1.00 68.06 110 ASP A CA 1
ATOM 856 C C . ASP A 1 110 ? -8.978 -0.703 -19.517 1.00 68.06 110 ASP A C 1
ATOM 858 O O . ASP A 1 110 ? -7.845 -0.798 -19.028 1.00 68.06 110 ASP A O 1
ATOM 862 N N . THR A 1 111 ? -9.912 -1.635 -19.316 1.00 75.38 111 THR A N 1
ATOM 863 C CA . THR A 1 111 ? -9.666 -2.972 -18.760 1.00 75.38 111 THR A CA 1
ATOM 864 C C . THR A 1 111 ? -9.864 -4.025 -19.846 1.00 75.38 111 THR A C 1
ATOM 866 O O . THR A 1 111 ? -10.925 -4.103 -20.454 1.00 75.38 111 THR A O 1
ATOM 869 N N . LYS A 1 112 ? -8.856 -4.871 -20.082 1.00 80.19 112 LYS A N 1
ATOM 870 C CA . LYS A 1 112 ? -8.879 -5.872 -21.161 1.00 80.19 112 LYS A CA 1
ATOM 871 C C . LYS A 1 112 ? -8.311 -7.218 -20.738 1.00 80.19 112 LYS A C 1
ATOM 873 O O . LYS A 1 112 ? -7.659 -7.340 -19.701 1.00 80.19 112 LYS A O 1
ATOM 878 N N . ILE A 1 113 ? -8.525 -8.224 -21.579 1.00 78.81 113 ILE A N 1
ATOM 879 C CA . ILE A 1 113 ? -7.844 -9.514 -21.485 1.00 78.81 113 ILE A CA 1
ATOM 880 C C . ILE A 1 113 ? -6.575 -9.450 -22.337 1.00 78.81 113 ILE A C 1
ATOM 882 O O . ILE A 1 113 ? -6.624 -9.093 -23.512 1.00 78.81 113 ILE A O 1
ATOM 886 N N . ASP A 1 114 ? -5.421 -9.741 -21.737 1.00 82.31 114 ASP A N 1
ATOM 887 C CA . ASP A 1 114 ? -4.162 -9.795 -22.479 1.00 82.31 114 ASP A CA 1
ATOM 888 C C . ASP A 1 114 ? -4.018 -11.092 -23.295 1.00 82.31 114 ASP A C 1
ATOM 890 O O . ASP A 1 114 ? -4.795 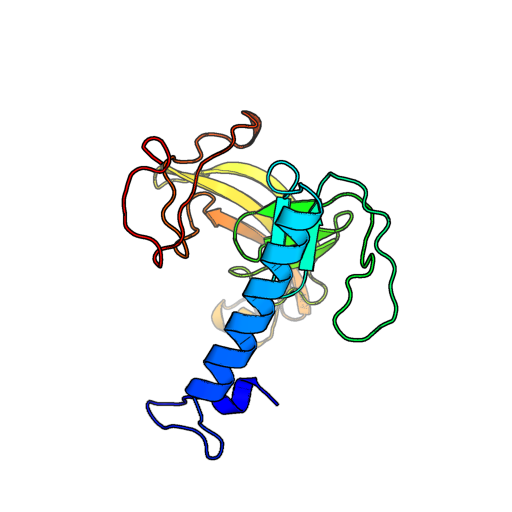-12.035 -23.155 1.00 82.31 114 ASP A O 1
ATOM 894 N N . SER A 1 115 ? -2.972 -11.175 -24.121 1.00 76.75 115 SER A N 1
ATOM 895 C CA . SER A 1 115 ? -2.677 -12.364 -24.938 1.00 76.75 115 SER A CA 1
ATOM 896 C C . SER A 1 115 ? -2.434 -13.648 -24.132 1.00 76.75 115 SER A C 1
ATOM 898 O O . SER A 1 115 ? -2.341 -14.725 -24.710 1.00 76.75 115 SER A O 1
ATOM 900 N N . LYS A 1 116 ? -2.327 -13.555 -22.800 1.00 78.38 116 LYS A N 1
ATOM 901 C CA . LYS A 1 116 ? -2.170 -14.685 -21.878 1.00 78.38 116 LYS A CA 1
ATOM 902 C C . LYS A 1 116 ? -3.464 -14.994 -21.114 1.00 78.38 116 LYS A C 1
ATOM 904 O O . LYS A 1 116 ? -3.411 -15.713 -20.117 1.00 78.38 116 LYS A O 1
ATOM 909 N N . GLY A 1 117 ? -4.601 -14.427 -21.523 1.00 78.19 117 GLY A N 1
ATOM 910 C CA . GLY A 1 117 ? -5.898 -14.650 -20.883 1.00 78.19 117 GLY A CA 1
ATOM 911 C C . GLY A 1 117 ? -6.051 -13.958 -19.524 1.00 78.19 117 GLY A C 1
ATOM 912 O O . GLY A 1 117 ? -6.890 -14.359 -18.720 1.00 78.19 117 GLY A O 1
ATOM 913 N N . ARG A 1 118 ? -5.225 -12.952 -19.205 1.00 81.81 118 ARG A N 1
ATOM 914 C CA . ARG A 1 118 ? -5.237 -12.283 -17.894 1.00 81.81 118 ARG A CA 1
ATOM 915 C C . ARG A 1 118 ? -5.995 -10.967 -17.971 1.00 81.81 118 ARG A C 1
ATOM 917 O O . ARG A 1 118 ? -5.728 -10.156 -18.853 1.00 81.81 118 ARG A O 1
ATOM 924 N N . LEU A 1 119 ? -6.846 -10.719 -16.976 1.00 82.19 119 LEU A N 1
ATOM 925 C CA . LEU A 1 119 ? -7.484 -9.421 -16.780 1.00 82.19 119 LEU A CA 1
ATOM 926 C C . LEU A 1 119 ? -6.442 -8.371 -16.365 1.00 82.19 119 LEU A C 1
ATOM 928 O O . LEU A 1 119 ? -5.789 -8.497 -15.317 1.00 82.19 1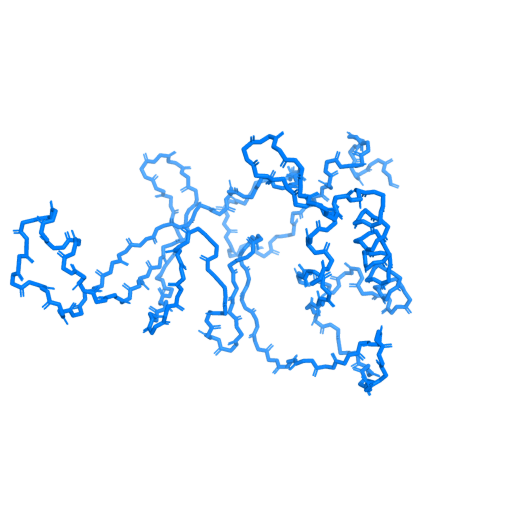19 LEU A O 1
ATOM 932 N N . VAL A 1 120 ? -6.280 -7.350 -17.203 1.00 83.06 120 VAL A N 1
ATOM 933 C CA . VAL A 1 120 ? -5.318 -6.265 -17.020 1.00 83.06 120 VAL A CA 1
ATOM 934 C C . VAL A 1 120 ? -5.984 -4.900 -17.124 1.00 83.06 120 VAL A C 1
ATOM 936 O O . VAL A 1 120 ? -6.882 -4.685 -17.932 1.00 83.06 120 VAL A O 1
ATOM 939 N N . TYR A 1 121 ? -5.484 -3.970 -16.322 1.00 80.19 121 TYR A N 1
ATOM 940 C CA . TYR A 1 121 ? -5.783 -2.550 -16.400 1.00 80.19 121 TYR A CA 1
ATOM 941 C C . TYR A 1 121 ? -4.700 -1.867 -17.237 1.00 80.19 121 TYR A C 1
ATOM 943 O O . TYR A 1 121 ? -3.526 -1.866 -16.845 1.00 80.19 121 TYR A O 1
ATOM 951 N N . GLU A 1 122 ? -5.073 -1.342 -18.404 1.00 80.81 122 GLU A N 1
ATOM 952 C CA . GLU A 1 122 ? -4.166 -0.605 -19.281 1.00 80.81 122 GLU A CA 1
ATOM 953 C C . GLU A 1 122 ? -4.172 0.877 -18.914 1.00 80.81 122 GLU A C 1
ATOM 955 O O . GLU A 1 122 ? -5.216 1.529 -18.798 1.00 80.81 122 GLU A O 1
ATOM 960 N N . PHE A 1 123 ? -2.972 1.415 -18.754 1.00 78.06 123 PHE A N 1
ATOM 961 C CA . PHE A 1 123 ? -2.762 2.828 -18.524 1.00 78.06 123 PHE A CA 1
ATOM 962 C C . PHE A 1 123 ? -1.593 3.331 -19.360 1.00 78.06 123 PHE A C 1
ATOM 964 O O . PHE A 1 123 ? -0.665 2.594 -19.714 1.00 78.06 123 PHE A O 1
ATOM 971 N N . GLU A 1 124 ? -1.638 4.617 -19.663 1.00 78.56 124 GLU A N 1
ATOM 972 C CA . GLU A 1 124 ? -0.547 5.319 -20.312 1.00 78.56 124 GLU A CA 1
ATOM 973 C C . GLU A 1 124 ? 0.193 6.162 -19.295 1.00 78.56 124 GLU A C 1
ATOM 975 O O . GLU A 1 124 ? -0.416 6.823 -18.455 1.00 78.56 124 GLU A O 1
ATOM 980 N N . LYS A 1 125 ? 1.521 6.122 -19.378 1.00 75.44 125 LYS A N 1
ATOM 981 C CA . LYS A 1 125 ? 2.391 7.006 -18.614 1.00 75.44 125 LYS A CA 1
ATOM 982 C C . LYS A 1 125 ? 3.221 7.839 -19.575 1.00 75.44 125 LYS A C 1
ATOM 984 O O . LYS A 1 125 ? 3.817 7.297 -20.513 1.00 75.44 125 LYS A O 1
ATOM 989 N N . LYS A 1 126 ? 3.275 9.144 -19.336 1.00 75.75 126 LYS A N 1
ATOM 990 C CA . LYS A 1 126 ? 4.208 10.037 -20.024 1.00 75.75 126 LYS A CA 1
ATOM 991 C C . LYS A 1 126 ? 5.534 9.998 -19.276 1.00 75.75 126 LYS A C 1
ATOM 993 O O . LYS A 1 126 ? 5.545 10.191 -18.067 1.00 75.75 126 LYS A O 1
ATOM 998 N N . ARG A 1 127 ? 6.636 9.726 -19.972 1.00 75.81 127 ARG A N 1
ATOM 999 C CA . ARG A 1 127 ? 7.980 9.706 -19.380 1.00 75.81 127 ARG A CA 1
ATOM 1000 C C . ARG A 1 127 ? 8.978 10.445 -20.256 1.00 75.81 127 ARG A C 1
ATOM 1002 O O . ARG A 1 127 ? 8.830 10.466 -21.478 1.00 75.81 127 ARG A O 1
ATOM 1009 N N . VAL A 1 128 ? 10.025 10.971 -19.636 1.00 80.06 128 VAL A N 1
ATOM 1010 C CA . VAL A 1 128 ? 11.173 11.536 -20.351 1.00 80.06 128 VAL A CA 1
ATOM 1011 C C . VAL A 1 128 ? 12.167 10.424 -20.677 1.00 80.06 128 VAL A C 1
ATOM 1013 O O . VAL A 1 128 ? 12.479 9.577 -19.832 1.00 80.06 128 VAL A O 1
ATOM 1016 N N . GLY A 1 129 ? 12.654 10.401 -21.915 1.00 77.50 129 GLY A N 1
ATOM 1017 C CA . GLY A 1 129 ? 13.708 9.489 -22.340 1.00 77.50 129 GLY A CA 1
ATOM 1018 C C . GLY A 1 129 ? 15.033 9.808 -21.644 1.00 77.50 129 GLY A C 1
ATOM 1019 O O . GLY A 1 129 ? 15.671 10.816 -21.943 1.00 77.50 129 GLY A O 1
ATOM 1020 N N . THR A 1 130 ? 15.472 8.950 -20.721 1.00 82.25 130 THR A N 1
ATOM 1021 C CA . THR A 1 130 ? 16.774 9.110 -20.056 1.00 82.25 130 THR A CA 1
ATOM 1022 C C . THR A 1 130 ? 17.915 8.640 -20.955 1.00 82.25 130 THR A C 1
ATOM 1024 O O . THR A 1 130 ? 17.738 7.743 -21.782 1.00 82.25 130 THR A O 1
ATOM 1027 N N . LEU A 1 131 ? 19.113 9.200 -20.748 1.00 84.38 131 LEU A N 1
ATOM 1028 C CA . LEU A 1 131 ? 20.323 8.854 -21.504 1.00 84.38 131 LEU A CA 1
ATOM 1029 C C . LEU A 1 131 ? 20.562 7.332 -21.533 1.00 84.38 131 LEU A C 1
ATOM 1031 O O . LEU A 1 131 ? 20.679 6.727 -22.594 1.00 84.38 131 LEU A O 1
ATOM 1035 N N . LYS A 1 132 ? 20.512 6.687 -20.359 1.00 84.00 132 LYS A N 1
ATOM 1036 C CA . LYS A 1 132 ? 20.688 5.233 -20.207 1.00 84.00 132 LYS A CA 1
ATOM 1037 C C . LYS A 1 132 ? 19.673 4.417 -21.012 1.00 84.00 132 LYS A C 1
ATOM 1039 O O . LYS A 1 132 ? 20.022 3.375 -21.561 1.00 84.00 132 LYS A O 1
ATOM 1044 N N . LEU A 1 133 ? 18.410 4.844 -21.030 1.00 82.38 133 LEU A N 1
ATOM 1045 C CA . LEU A 1 133 ? 17.344 4.116 -21.710 1.00 82.38 133 LEU A CA 1
ATOM 1046 C C . LEU A 1 133 ? 17.493 4.211 -23.231 1.00 82.38 133 LEU A C 1
ATOM 1048 O O . LEU A 1 133 ? 17.452 3.186 -23.905 1.00 82.38 133 LEU A O 1
ATOM 1052 N N . ASN A 1 134 ? 17.716 5.421 -23.737 1.00 84.31 134 ASN A N 1
ATOM 1053 C CA . ASN A 1 134 ? 17.831 5.688 -25.167 1.00 84.31 134 ASN A CA 1
ATOM 1054 C C . ASN A 1 134 ? 19.105 5.098 -25.784 1.00 84.31 134 ASN A C 1
ATOM 1056 O O . ASN A 1 134 ? 19.038 4.547 -26.876 1.00 84.31 134 ASN A O 1
ATOM 1060 N N . ILE A 1 135 ? 20.237 5.100 -25.066 1.00 86.75 135 ILE A N 1
ATOM 1061 C CA . ILE A 1 135 ? 21.455 4.400 -25.517 1.00 86.75 135 ILE A CA 1
ATOM 1062 C C . ILE A 1 135 ? 21.182 2.899 -25.664 1.00 86.75 135 ILE A C 1
ATOM 1064 O O . ILE A 1 135 ? 21.518 2.299 -26.679 1.00 86.75 135 ILE A O 1
ATOM 1068 N N . LYS A 1 136 ? 20.520 2.282 -24.675 1.00 86.56 136 LYS A N 1
ATOM 1069 C CA . LYS A 1 136 ? 20.206 0.846 -24.718 1.00 86.56 136 LYS A CA 1
ATOM 1070 C C . LYS A 1 136 ? 19.245 0.482 -25.859 1.00 86.56 136 LYS A C 1
ATOM 1072 O O . LYS A 1 136 ? 19.288 -0.645 -26.342 1.00 86.56 136 LYS A O 1
ATOM 1077 N N . GLN A 1 137 ? 18.353 1.395 -26.236 1.00 83.25 137 GLN A N 1
ATOM 1078 C CA . GLN A 1 137 ? 17.350 1.188 -27.286 1.00 83.25 137 GLN A CA 1
ATOM 1079 C C . GLN A 1 137 ? 17.801 1.685 -28.667 1.00 83.25 137 GLN A C 1
ATOM 1081 O O . GLN A 1 137 ? 17.058 1.512 -29.625 1.00 83.25 137 GLN A O 1
ATOM 1086 N N . ASN A 1 138 ? 19.015 2.239 -28.771 1.00 85.25 138 ASN A N 1
ATOM 1087 C CA . ASN A 1 138 ? 19.564 2.857 -29.977 1.00 85.25 138 ASN A CA 1
ATOM 1088 C C . ASN A 1 138 ? 18.682 3.988 -30.548 1.00 85.25 138 ASN A C 1
ATOM 1090 O O . ASN A 1 138 ? 18.498 4.092 -31.755 1.00 85.25 138 ASN A O 1
ATOM 1094 N N . THR A 1 139 ? 18.128 4.814 -29.655 1.00 85.06 139 THR A N 1
ATOM 1095 C CA . THR A 1 139 ? 17.223 5.938 -29.960 1.00 85.06 139 THR A CA 1
ATOM 1096 C C . THR A 1 139 ? 17.754 7.243 -29.358 1.00 85.06 139 THR A C 1
ATOM 1098 O O . THR A 1 139 ? 17.110 7.877 -28.518 1.00 85.06 139 THR A O 1
ATOM 1101 N N . ILE A 1 140 ? 18.995 7.605 -29.694 1.00 86.88 140 ILE A N 1
ATOM 1102 C CA . ILE A 1 140 ? 19.743 8.715 -29.068 1.00 86.88 140 ILE A CA 1
ATOM 1103 C C . ILE A 1 140 ? 19.037 10.063 -29.292 1.00 86.88 140 ILE A C 1
ATOM 1105 O O . ILE A 1 140 ? 19.012 10.907 -28.398 1.00 86.88 140 ILE A O 1
ATOM 1109 N N . GLU A 1 141 ? 18.384 10.234 -30.436 1.00 87.06 141 GLU A N 1
ATOM 1110 C CA . GLU A 1 141 ? 17.571 11.397 -30.802 1.00 87.06 141 GLU A CA 1
ATOM 1111 C C . GLU A 1 141 ? 16.384 11.651 -29.858 1.00 87.06 141 GLU A C 1
ATOM 1113 O O . GLU A 1 141 ? 15.876 12.765 -29.780 1.00 87.06 141 GLU A O 1
ATOM 1118 N N . ASN A 1 142 ? 15.971 10.640 -29.090 1.00 82.69 142 ASN A N 1
ATOM 1119 C CA . ASN A 1 142 ? 14.859 10.719 -28.146 1.00 82.69 142 ASN A CA 1
ATOM 1120 C C . ASN A 1 142 ? 15.306 11.018 -26.698 1.00 82.69 142 ASN A C 1
ATOM 1122 O O . ASN A 1 142 ? 14.518 10.897 -25.751 1.00 82.69 142 ASN A O 1
ATOM 1126 N N . ILE A 1 143 ? 16.575 11.387 -26.479 1.00 85.50 143 ILE A N 1
ATOM 1127 C CA . ILE A 1 143 ? 17.067 11.837 -25.167 1.00 85.50 143 ILE A CA 1
ATOM 1128 C C . ILE A 1 143 ? 16.427 13.182 -24.813 1.00 85.50 143 ILE A C 1
ATOM 1130 O O . ILE A 1 143 ? 16.467 14.128 -25.589 1.00 85.50 143 ILE A O 1
ATOM 1134 N N . GLY A 1 144 ? 15.812 13.263 -23.630 1.00 79.56 144 GLY A N 1
ATOM 1135 C CA . GLY A 1 144 ? 15.084 14.457 -23.184 1.00 79.56 144 GLY A CA 1
ATOM 1136 C C . GLY A 1 144 ? 13.691 14.622 -23.806 1.00 79.56 144 GLY A C 1
ATOM 1137 O O . GLY A 1 144 ? 12.917 15.453 -23.337 1.00 79.56 144 GLY A O 1
ATOM 1138 N N . ALA A 1 145 ? 13.322 13.800 -24.795 1.00 83.88 145 ALA A N 1
ATOM 1139 C CA . ALA A 1 145 ? 11.994 13.824 -25.394 1.00 83.88 145 ALA A CA 1
ATOM 1140 C C . ALA A 1 145 ? 10.948 13.162 -24.482 1.00 83.88 145 ALA A C 1
ATOM 1142 O O . ALA A 1 145 ? 11.202 12.147 -23.818 1.00 83.88 145 ALA A O 1
ATOM 1143 N N . PHE A 1 146 ? 9.737 13.722 -24.478 1.00 80.94 146 PHE A N 1
ATOM 1144 C CA . PHE A 1 146 ? 8.589 13.100 -23.831 1.00 80.94 146 PHE A CA 1
ATOM 1145 C C . PHE A 1 146 ? 8.014 12.002 -24.723 1.00 80.94 146 PHE A C 1
ATOM 1147 O O . PHE A 1 146 ? 7.679 12.239 -25.879 1.00 80.94 146 PHE A O 1
ATOM 1154 N N . SER A 1 147 ? 7.832 10.813 -24.158 1.00 79.50 147 SER A N 1
ATOM 1155 C CA . SER A 1 147 ? 7.207 9.675 -24.834 1.00 79.50 147 SER A CA 1
ATOM 1156 C C . SER A 1 147 ? 6.076 9.102 -23.990 1.00 79.50 147 SER A C 1
ATOM 1158 O O . SER A 1 147 ? 6.145 9.078 -22.756 1.00 79.50 147 SER A O 1
ATOM 1160 N N . THR A 1 148 ? 5.033 8.620 -24.660 1.00 79.94 148 THR A N 1
ATOM 1161 C CA . THR A 1 148 ? 3.929 7.908 -24.013 1.00 79.94 148 THR A CA 1
ATOM 1162 C C . THR A 1 148 ? 4.200 6.415 -24.068 1.00 79.94 148 THR A C 1
ATOM 1164 O O . THR A 1 148 ? 4.443 5.852 -25.133 1.00 79.94 148 THR A O 1
ATOM 1167 N N . VAL A 1 149 ? 4.152 5.755 -22.914 1.00 78.88 149 VAL A N 1
ATOM 1168 C CA . VAL A 1 149 ? 4.346 4.309 -22.806 1.00 78.88 149 VAL A CA 1
ATOM 1169 C C . VAL A 1 149 ? 3.082 3.673 -22.254 1.00 78.88 149 VAL A C 1
ATOM 1171 O O . VAL A 1 149 ? 2.635 4.016 -21.158 1.00 78.88 149 VAL A O 1
ATOM 1174 N N . LYS A 1 150 ? 2.543 2.701 -22.992 1.00 79.19 150 LYS A N 1
ATOM 1175 C CA . LYS A 1 150 ? 1.460 1.838 -22.515 1.00 79.19 150 LYS A CA 1
ATOM 1176 C C . LYS A 1 150 ? 2.008 0.809 -21.538 1.00 79.19 150 LYS A C 1
ATOM 1178 O O . LYS A 1 150 ? 3.026 0.162 -21.799 1.00 79.19 150 LYS A O 1
ATOM 1183 N N . LYS A 1 151 ? 1.329 0.641 -20.411 1.00 78.88 151 LYS A N 1
ATOM 1184 C CA . LYS A 1 151 ? 1.623 -0.396 -19.430 1.00 78.88 151 LYS A CA 1
ATOM 1185 C C . LYS A 1 151 ? 0.341 -1.076 -18.980 1.00 78.88 151 LYS A C 1
ATOM 1187 O O . LYS A 1 151 ? -0.723 -0.474 -18.931 1.00 78.88 151 LYS A O 1
ATOM 1192 N N . ASN A 1 152 ? 0.497 -2.341 -18.610 1.00 79.69 152 ASN A N 1
ATOM 1193 C CA . ASN A 1 152 ? -0.586 -3.184 -18.134 1.00 79.69 152 ASN A CA 1
ATOM 1194 C C . ASN A 1 152 ? -0.324 -3.568 -16.680 1.00 79.69 152 ASN A C 1
ATOM 1196 O O . ASN A 1 152 ? 0.749 -4.083 -16.354 1.00 79.69 152 ASN A O 1
ATOM 1200 N N . LEU A 1 153 ? -1.315 -3.350 -15.822 1.00 79.62 153 LEU A N 1
ATOM 1201 C CA . LEU A 1 153 ? -1.333 -3.827 -14.446 1.00 79.62 153 LEU A CA 1
ATOM 1202 C C . LEU A 1 153 ? -2.240 -5.057 -14.358 1.00 79.62 153 LEU A C 1
ATOM 1204 O O . LEU A 1 153 ? -3.411 -5.000 -14.718 1.00 79.62 153 LEU A O 1
ATOM 1208 N N . LYS A 1 154 ? -1.716 -6.186 -13.874 1.00 82.56 154 LYS A N 1
ATOM 1209 C CA . LYS A 1 154 ? -2.517 -7.406 -13.690 1.00 82.56 154 LYS A CA 1
ATOM 1210 C C . LYS A 1 154 ? -3.465 -7.226 -12.505 1.00 82.56 154 LYS A C 1
ATOM 1212 O O . LYS A 1 154 ? -2.980 -7.119 -11.385 1.00 82.56 154 LYS A O 1
ATOM 1217 N N . LEU A 1 155 ? -4.781 -7.291 -12.722 1.00 81.12 155 LEU A N 1
ATOM 1218 C CA . LEU A 1 155 ? -5.779 -7.034 -11.672 1.00 81.12 155 LEU A CA 1
ATOM 1219 C C . LEU A 1 155 ? -5.913 -8.168 -10.641 1.00 81.12 155 LEU A C 1
ATOM 1221 O O . LEU A 1 155 ? -6.114 -7.902 -9.461 1.00 81.12 155 LEU A O 1
ATOM 1225 N N . ASN A 1 156 ? -5.667 -9.419 -11.037 1.00 83.94 156 ASN A N 1
ATOM 1226 C CA . ASN A 1 156 ? -5.534 -10.567 -10.123 1.00 83.94 156 ASN A CA 1
ATOM 1227 C C . ASN A 1 156 ? -4.050 -10.823 -9.776 1.00 83.94 156 ASN A C 1
ATOM 1229 O O . ASN A 1 156 ? -3.495 -11.897 -10.049 1.00 83.94 156 ASN A O 1
ATOM 1233 N N . GLY A 1 157 ? -3.359 -9.774 -9.330 1.00 79.62 157 GLY A N 1
ATOM 1234 C CA . GLY A 1 157 ? -1.913 -9.738 -9.095 1.00 79.62 157 GLY A CA 1
ATOM 1235 C C . GLY A 1 157 ? -1.499 -9.664 -7.627 1.00 79.62 157 GLY A C 1
ATOM 1236 O O . GLY A 1 157 ? -0.343 -9.966 -7.336 1.00 79.62 157 GLY A O 1
ATOM 1237 N N . ASP A 1 158 ? -2.412 -9.308 -6.722 1.00 78.94 158 ASP A N 1
ATOM 1238 C CA . ASP A 1 158 ? -2.118 -9.270 -5.292 1.00 78.94 158 ASP A CA 1
ATOM 1239 C C . ASP A 1 158 ? -1.880 -10.683 -4.743 1.00 78.94 158 ASP A C 1
ATOM 1241 O O . ASP A 1 158 ? -2.658 -11.607 -4.974 1.00 78.94 158 ASP A O 1
ATOM 1245 N N . ARG A 1 159 ? -0.760 -10.833 -4.037 1.00 78.31 159 ARG A N 1
ATOM 1246 C CA . ARG A 1 159 ? -0.295 -12.083 -3.427 1.00 78.31 159 ARG A CA 1
ATOM 1247 C C . ARG A 1 159 ? -0.057 -11.938 -1.929 1.00 78.31 159 ARG A C 1
ATOM 1249 O O . ARG A 1 159 ? 0.505 -12.845 -1.337 1.00 78.31 159 ARG A O 1
ATOM 1256 N N . GLY A 1 160 ? -0.406 -10.800 -1.322 1.00 76.62 160 GLY A N 1
ATOM 1257 C CA . GLY A 1 160 ? -0.218 -10.572 0.114 1.00 76.62 160 GLY A CA 1
ATOM 1258 C C . GLY A 1 160 ? -1.300 -11.206 0.992 1.00 76.62 160 GLY A C 1
ATOM 1259 O O . GLY A 1 160 ? -1.192 -11.166 2.217 1.00 76.62 160 GLY A O 1
ATOM 1260 N N . ARG A 1 161 ? -2.356 -11.751 0.379 1.00 78.44 161 ARG A N 1
ATOM 1261 C CA . ARG A 1 161 ? -3.532 -12.336 1.031 1.00 78.44 161 ARG A CA 1
ATOM 1262 C C . ARG A 1 161 ? -4.072 -13.495 0.200 1.00 78.44 161 ARG A C 1
ATOM 1264 O O . ARG A 1 161 ? -3.814 -13.567 -1.004 1.00 78.44 161 ARG A O 1
ATOM 1271 N N . GLN A 1 162 ? -4.866 -14.348 0.835 1.00 83.69 162 GLN A N 1
ATOM 1272 C CA . GLN A 1 162 ? -5.687 -15.331 0.147 1.00 83.69 162 GLN A CA 1
ATOM 1273 C C . GLN A 1 162 ? -6.976 -14.652 -0.324 1.00 83.69 162 GLN A C 1
ATOM 1275 O O . GLN A 1 162 ? -7.725 -14.103 0.482 1.00 83.69 162 GLN A O 1
ATOM 1280 N N . TRP A 1 163 ? -7.234 -14.689 -1.629 1.00 85.06 163 TRP A N 1
ATOM 1281 C CA . TRP A 1 163 ? -8.466 -14.182 -2.237 1.00 85.06 163 TRP A CA 1
ATOM 1282 C C . TRP A 1 163 ? -9.393 -15.357 -2.563 1.00 85.06 163 TRP A C 1
ATOM 1284 O O . TRP A 1 163 ? -8.946 -16.339 -3.157 1.00 85.06 163 TRP A O 1
ATOM 1294 N N . TRP A 1 164 ? -10.667 -15.266 -2.174 1.00 85.81 164 TRP A N 1
ATOM 1295 C CA . TRP A 1 164 ? -11.632 -16.372 -2.301 1.00 85.81 164 TRP A CA 1
ATOM 1296 C C . TRP A 1 164 ? -12.373 -16.400 -3.642 1.00 85.81 164 TRP A C 1
ATOM 1298 O O . TRP A 1 164 ? -12.987 -17.401 -3.999 1.00 85.81 164 TRP A O 1
ATOM 1308 N N . GLY A 1 165 ? -12.265 -15.327 -4.418 1.00 86.31 165 GLY A N 1
ATOM 1309 C CA . GLY A 1 165 ? -12.734 -15.227 -5.794 1.00 86.31 165 GLY A CA 1
ATOM 1310 C C . GLY A 1 165 ? -11.662 -14.669 -6.726 1.00 86.31 165 GLY A C 1
ATOM 1311 O O . GLY A 1 165 ? -10.571 -14.273 -6.302 1.00 86.31 165 GLY A O 1
ATOM 1312 N N . LYS A 1 166 ? -11.990 -14.594 -8.015 1.00 85.00 166 LYS A N 1
ATOM 1313 C CA . LYS A 1 166 ? -11.179 -13.909 -9.027 1.00 85.00 166 LYS A CA 1
ATOM 1314 C C . LYS A 1 166 ? -11.995 -12.790 -9.636 1.00 85.00 166 LYS A C 1
ATOM 1316 O O . LYS A 1 166 ? -13.154 -12.993 -9.971 1.00 85.00 166 LYS A O 1
ATOM 1321 N N . LEU A 1 167 ? -11.358 -11.644 -9.835 1.00 84.81 167 LEU A N 1
ATOM 1322 C CA . LEU A 1 167 ? -11.980 -10.567 -10.580 1.00 84.81 167 LEU A CA 1
ATOM 1323 C C . LEU A 1 167 ? -12.067 -10.960 -12.057 1.00 84.81 167 LEU A C 1
ATOM 1325 O O . LEU A 1 167 ? -11.043 -11.289 -12.668 1.00 84.81 167 LEU A O 1
ATOM 1329 N N . THR A 1 168 ? -13.273 -10.927 -12.608 1.00 82.44 168 THR A N 1
ATOM 1330 C CA . THR A 1 168 ? -13.572 -11.199 -14.022 1.00 82.44 168 THR A CA 1
ATOM 1331 C C . THR A 1 168 ? -13.814 -9.906 -14.795 1.00 82.44 168 THR A C 1
ATOM 1333 O O . THR A 1 168 ? -13.329 -9.777 -15.916 1.00 82.44 168 THR A O 1
ATOM 1336 N N . ASP A 1 169 ? -14.475 -8.926 -14.173 1.00 77.19 169 ASP A N 1
ATOM 1337 C CA . ASP A 1 169 ? -14.755 -7.604 -14.734 1.00 77.19 169 ASP A CA 1
ATOM 1338 C C . ASP A 1 169 ? -14.896 -6.561 -13.606 1.00 77.19 169 ASP A C 1
ATOM 1340 O O . ASP A 1 169 ? -15.564 -6.797 -12.600 1.00 77.19 169 ASP A O 1
ATOM 1344 N N . ILE A 1 170 ? -14.270 -5.390 -13.765 1.00 76.50 170 ILE A N 1
ATOM 1345 C CA . ILE A 1 170 ? -14.332 -4.283 -12.792 1.00 76.50 170 ILE A CA 1
ATOM 1346 C C . ILE A 1 170 ? -15.704 -3.592 -12.744 1.00 76.50 170 ILE A C 1
ATOM 1348 O O . ILE A 1 170 ? -16.020 -2.914 -11.768 1.00 76.50 170 ILE A O 1
ATOM 1352 N N . ARG A 1 171 ? -16.524 -3.740 -13.790 1.00 77.38 171 ARG A N 1
ATOM 1353 C CA . ARG A 1 171 ? -17.823 -3.064 -13.934 1.00 77.38 171 ARG A CA 1
ATOM 1354 C C . ARG A 1 171 ? -18.936 -3.735 -13.138 1.00 77.38 171 ARG A C 1
ATOM 1356 O O . ARG A 1 171 ? -19.937 -3.086 -12.852 1.00 77.38 171 ARG A O 1
ATOM 1363 N N . LEU A 1 172 ? -18.751 -4.999 -12.754 1.00 77.38 172 LEU A N 1
ATOM 1364 C CA . LEU A 1 172 ? -19.755 -5.789 -12.037 1.00 77.38 172 LEU A CA 1
ATOM 1365 C C . LEU A 1 172 ? -19.976 -5.316 -10.589 1.00 77.38 172 LEU A C 1
ATOM 1367 O O . LEU A 1 172 ? -20.952 -5.714 -9.966 1.00 77.38 172 LEU A O 1
ATOM 1371 N N . LYS A 1 173 ? -19.108 -4.435 -10.059 1.00 75.81 173 LYS A N 1
ATOM 1372 C CA . LYS A 1 173 ? -19.176 -3.895 -8.683 1.00 75.81 173 LYS A CA 1
ATOM 1373 C C . LYS A 1 173 ? -19.260 -4.983 -7.600 1.00 75.81 173 LYS A C 1
ATOM 1375 O O . LYS A 1 173 ? -19.808 -4.764 -6.522 1.00 75.81 173 LYS A O 1
ATOM 1380 N N . GLU A 1 174 ? -18.695 -6.150 -7.879 1.00 76.75 174 GLU A N 1
ATOM 1381 C CA . GLU A 1 174 ? -18.688 -7.283 -6.963 1.00 76.75 174 GLU A CA 1
ATOM 1382 C C . GLU A 1 174 ? -17.633 -7.103 -5.865 1.00 76.75 174 GLU A C 1
ATOM 1384 O O . GLU A 1 174 ? -16.519 -6.628 -6.106 1.00 76.75 174 GLU A O 1
ATOM 1389 N N . ARG A 1 175 ? -17.972 -7.521 -4.641 1.00 78.06 175 ARG A N 1
ATOM 1390 C CA . ARG A 1 175 ? -17.036 -7.573 -3.513 1.00 78.06 175 ARG A CA 1
ATOM 1391 C C . ARG A 1 175 ? -16.455 -8.978 -3.410 1.00 78.06 175 ARG A C 1
ATOM 1393 O O . ARG A 1 175 ? -17.194 -9.952 -3.321 1.00 78.06 175 ARG A O 1
ATOM 1400 N N . ASN A 1 176 ? -15.129 -9.070 -3.370 1.00 80.12 176 ASN A N 1
ATOM 1401 C CA . ASN A 1 176 ? -14.421 -10.327 -3.156 1.00 80.12 176 ASN A CA 1
ATOM 1402 C C . ASN A 1 176 ? -13.921 -10.420 -1.709 1.00 80.12 176 ASN A C 1
ATOM 1404 O O . ASN A 1 176 ? -13.347 -9.465 -1.178 1.00 80.12 176 ASN A O 1
ATOM 1408 N N . THR A 1 177 ? -14.118 -11.574 -1.083 1.00 82.38 177 THR A N 1
ATOM 1409 C CA . THR A 1 177 ? -13.639 -11.847 0.274 1.00 82.38 177 THR A CA 1
ATOM 1410 C C . THR A 1 177 ? -12.154 -12.210 0.242 1.00 82.38 177 THR A C 1
ATOM 1412 O O . THR A 1 177 ? -11.677 -12.889 -0.671 1.00 82.38 177 THR A O 1
ATOM 1415 N N . SER A 1 178 ? -11.402 -11.774 1.254 1.00 79.94 178 SER A N 1
ATOM 1416 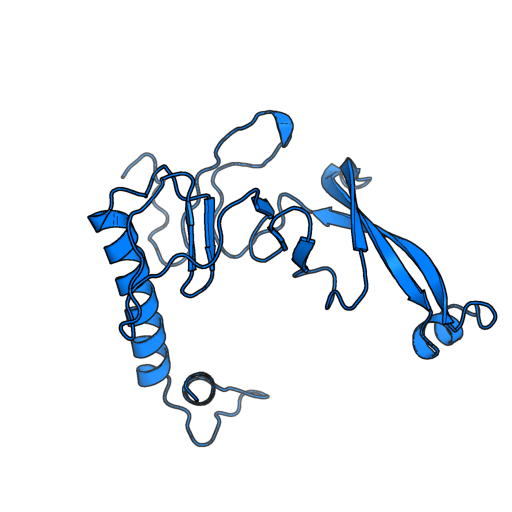C CA . SER A 1 178 ? -9.999 -12.160 1.433 1.00 79.94 178 SER A CA 1
ATOM 1417 C C . SER A 1 178 ? -9.683 -12.470 2.888 1.00 79.94 178 SER A C 1
ATOM 1419 O O . SER A 1 178 ? -10.287 -11.897 3.793 1.00 79.94 178 SER A O 1
ATOM 1421 N N . THR A 1 179 ? -8.705 -13.345 3.104 1.00 78.19 179 THR A N 1
ATOM 1422 C CA . THR A 1 179 ? -8.152 -13.658 4.425 1.00 78.19 179 THR A CA 1
ATOM 1423 C C . THR A 1 179 ? -6.638 -13.407 4.432 1.00 78.19 179 THR A C 1
ATOM 1425 O O . THR A 1 179 ? -5.944 -13.710 3.454 1.00 78.19 179 THR A O 1
ATOM 1428 N N . PRO A 1 180 ? -6.076 -12.797 5.492 1.00 72.88 180 PRO A N 1
ATOM 1429 C CA . PRO A 1 180 ? -4.627 -12.709 5.651 1.00 72.88 180 PRO A CA 1
ATOM 1430 C C . PRO A 1 180 ? -4.028 -14.102 5.889 1.00 72.88 180 PRO A C 1
ATOM 1432 O O . PRO A 1 180 ? -4.623 -14.905 6.599 1.00 72.88 180 PRO A O 1
ATOM 1435 N N . PHE A 1 181 ? -2.812 -14.362 5.399 1.00 70.12 181 PHE A N 1
ATOM 1436 C CA . PHE A 1 181 ? -2.135 -15.655 5.616 1.00 70.12 181 PHE A CA 1
ATOM 1437 C C . PHE A 1 181 ? -1.828 -15.983 7.083 1.00 70.12 181 PHE A C 1
ATOM 1439 O O . PHE A 1 181 ? -1.491 -17.117 7.396 1.00 70.12 181 PHE A O 1
ATOM 1446 N N . CYS A 1 182 ? -1.899 -14.998 7.980 1.00 63.41 182 CYS A N 1
ATOM 1447 C CA . CYS A 1 182 ? -1.668 -15.204 9.406 1.00 63.41 182 CYS A CA 1
ATOM 1448 C C . CYS A 1 182 ? -2.888 -15.750 10.165 1.00 63.41 182 CYS A C 1
ATOM 1450 O O . CYS A 1 182 ? -2.767 -15.985 11.362 1.00 63.41 182 CYS A O 1
ATOM 1452 N N . PHE A 1 183 ? -4.042 -15.919 9.512 1.00 58.78 183 PHE A N 1
ATOM 1453 C CA . PHE A 1 183 ? -5.215 -16.563 10.104 1.00 58.78 183 PHE A CA 1
ATOM 1454 C C . PHE A 1 183 ? -5.344 -18.008 9.598 1.00 58.78 183 PHE A C 1
ATOM 1456 O O . PHE A 1 183 ? -4.975 -18.273 8.450 1.00 58.78 183 PHE A O 1
ATOM 1463 N N . PRO A 1 184 ? -5.843 -18.943 10.431 1.00 56.31 184 PRO A N 1
ATOM 1464 C CA . PRO A 1 184 ? -6.109 -20.312 10.001 1.00 56.31 184 PRO A CA 1
ATOM 1465 C C . PRO A 1 184 ? -7.028 -20.326 8.770 1.00 56.31 184 PRO A C 1
ATOM 1467 O O . PRO A 1 184 ? -7.937 -19.507 8.648 1.00 56.31 184 PRO A O 1
ATOM 1470 N N . LEU A 1 185 ? -6.733 -21.232 7.833 1.00 57.91 185 LEU A N 1
ATOM 1471 C CA . LEU A 1 185 ? -7.329 -21.338 6.492 1.00 57.91 185 LEU A CA 1
ATOM 1472 C C . LEU A 1 185 ? -8.765 -21.897 6.496 1.00 57.91 185 LEU A C 1
ATOM 1474 O O . LEU A 1 185 ? -9.159 -22.590 5.557 1.00 57.91 185 LEU A O 1
ATOM 1478 N N . ASP A 1 186 ? -9.550 -21.610 7.527 1.00 59.72 186 ASP A N 1
ATOM 1479 C CA . ASP A 1 186 ? -10.967 -21.942 7.500 1.00 59.72 186 ASP A CA 1
ATOM 1480 C C . ASP A 1 186 ? -11.686 -20.991 6.530 1.00 59.72 186 ASP A C 1
ATOM 1482 O O . ASP A 1 186 ? -11.360 -19.803 6.430 1.00 59.72 186 ASP A O 1
ATOM 1486 N N . ASP A 1 187 ? -12.623 -21.530 5.741 1.00 56.03 187 ASP A N 1
ATOM 1487 C CA . ASP A 1 187 ? -13.445 -20.730 4.826 1.00 56.03 187 ASP A CA 1
ATOM 1488 C C . ASP A 1 187 ? -14.128 -19.621 5.647 1.00 56.03 187 ASP A C 1
ATOM 1490 O O . ASP A 1 187 ? -14.836 -19.949 6.599 1.00 56.03 187 ASP A O 1
ATOM 1494 N N . PRO A 1 188 ? -13.970 -18.326 5.314 1.00 53.59 188 PRO A N 1
ATOM 1495 C CA . PRO A 1 188 ? -14.605 -17.236 6.052 1.00 53.59 188 PRO A CA 1
ATOM 1496 C C . PRO A 1 188 ? -16.140 -17.289 6.009 1.00 53.59 188 PRO A C 1
ATOM 1498 O O . PRO A 1 188 ? -16.780 -16.508 6.694 1.00 53.59 188 PRO A O 1
ATOM 1501 N N . ARG A 1 189 ? -16.745 -18.181 5.210 1.00 52.72 189 ARG A N 1
ATOM 1502 C CA . ARG A 1 189 ? -18.183 -18.503 5.254 1.00 52.72 189 ARG A CA 1
ATOM 1503 C C . ARG A 1 189 ? -18.562 -19.503 6.355 1.00 52.72 189 ARG A C 1
ATOM 1505 O O . ARG A 1 189 ? -19.743 -19.796 6.511 1.00 52.72 189 ARG A O 1
ATOM 1512 N N . LYS A 1 190 ? -17.581 -20.082 7.050 1.00 49.09 190 LYS A N 1
ATOM 1513 C CA . LYS A 1 190 ? -17.745 -21.032 8.164 1.00 49.09 190 LYS A CA 1
ATOM 1514 C C . LYS A 1 190 ? -17.388 -20.426 9.530 1.00 49.09 190 LYS A C 1
ATOM 1516 O O . LYS A 1 190 ? -17.447 -21.146 10.524 1.00 49.09 190 LYS A O 1
ATOM 1521 N N . ILE A 1 191 ? -17.012 -19.147 9.559 1.00 47.16 191 ILE A N 1
ATOM 1522 C CA . ILE A 1 191 ? -16.809 -18.318 10.756 1.00 47.16 191 ILE A CA 1
ATOM 1523 C C . ILE A 1 191 ? -17.977 -17.336 10.821 1.00 47.16 191 ILE A C 1
ATOM 1525 O O . ILE A 1 191 ? -18.501 -17.124 11.933 1.00 47.16 191 ILE A O 1
#

Foldseek 3Di:
DLVLCCDDDPNDHHPNPNVVSSCVVQVVLVVLVVCVCVVVVQPVFFPDDDSNDTDGPDDDPFDDPDPPGDHDPDDADKDDAEPFFIDGPQHTPGDVVPDDDDVKHKDWDDWDQDPVRFTKTKIKIWDQDDCVNCVVVVNNVRHRPIDIDIDIDGRQPDDQWAWPDDDPDPVVVDDTDTGGPVDPPDDPVVD